Protein AF-A0A060WV00-F1 (afdb_monomer_lite)

Radius of gyration: 31.02 Å; chains: 1; bounding box: 68×41×109 Å

Structure (mmCIF, N/CA/C/O backbone):
data_AF-A0A060WV00-F1
#
_entry.id   AF-A0A060WV00-F1
#
loop_
_atom_site.group_PDB
_atom_site.id
_atom_site.type_symbol
_atom_site.label_atom_id
_atom_site.label_alt_id
_atom_site.label_comp_id
_atom_site.label_asym_id
_atom_site.label_entity_id
_atom_site.label_seq_id
_atom_site.pdbx_PDB_ins_code
_atom_site.Cartn_x
_atom_site.Cartn_y
_atom_site.Cartn_z
_atom_site.occupancy
_atom_site.B_iso_or_equiv
_atom_site.auth_seq_id
_atom_site.auth_comp_id
_atom_site.auth_asym_id
_atom_site.auth_atom_id
_atom_site.pdbx_PDB_model_num
ATOM 1 N N . MET A 1 1 ? 45.206 -2.972 59.374 1.00 36.88 1 MET A N 1
ATOM 2 C CA . MET A 1 1 ? 44.358 -2.398 60.447 1.00 36.88 1 MET A CA 1
ATOM 3 C C . MET A 1 1 ? 42.953 -2.986 60.333 1.00 36.88 1 MET A C 1
ATOM 5 O O . MET A 1 1 ? 42.634 -3.467 59.257 1.00 36.88 1 MET A O 1
ATOM 9 N N . ARG A 1 2 ? 42.211 -2.989 61.453 1.00 34.59 2 ARG A N 1
ATOM 10 C CA . ARG A 1 2 ? 40.812 -3.423 61.719 1.00 34.59 2 ARG A CA 1
ATOM 11 C C . ARG A 1 2 ? 39.911 -3.617 60.481 1.00 34.59 2 ARG A C 1
ATOM 13 O O . ARG A 1 2 ? 39.880 -2.753 59.617 1.00 34.59 2 ARG A O 1
ATOM 20 N N . GLU A 1 3 ? 39.300 -4.788 60.279 1.00 26.00 3 GLU A N 1
ATOM 21 C CA . GLU A 1 3 ? 38.124 -5.351 60.998 1.00 26.00 3 GLU A CA 1
ATOM 22 C C . GLU A 1 3 ? 36.829 -4.548 60.776 1.00 26.00 3 GLU A C 1
ATOM 24 O O . GLU A 1 3 ? 36.797 -3.367 61.090 1.00 26.00 3 GLU A O 1
ATOM 29 N N . LYS A 1 4 ? 35.838 -5.178 60.110 1.00 30.62 4 LYS A N 1
ATOM 30 C CA . LYS A 1 4 ? 34.522 -5.635 60.646 1.00 30.62 4 LYS A CA 1
ATOM 31 C C . LYS A 1 4 ? 33.534 -4.471 60.857 1.00 30.62 4 LYS A C 1
ATOM 33 O O . LYS A 1 4 ? 33.909 -3.417 61.332 1.00 30.62 4 LYS A O 1
ATOM 38 N N . GLU A 1 5 ? 32.280 -4.586 60.433 1.00 31.14 5 GLU A N 1
ATOM 39 C CA . GLU A 1 5 ? 31.253 -5.359 61.147 1.00 31.14 5 GLU A CA 1
ATOM 40 C C . GLU A 1 5 ? 30.365 -6.236 60.251 1.00 31.14 5 GLU A C 1
ATOM 42 O O . GLU A 1 5 ? 30.275 -6.063 59.038 1.00 31.14 5 GLU A O 1
ATOM 47 N N . GLY A 1 6 ? 29.689 -7.196 60.883 1.00 28.41 6 GLY A N 1
ATOM 48 C CA . GLY A 1 6 ? 28.676 -8.032 60.256 1.00 28.41 6 GLY A CA 1
ATOM 49 C C . GLY A 1 6 ? 27.557 -8.391 61.234 1.00 28.41 6 GLY A C 1
ATOM 50 O O . GLY A 1 6 ? 27.648 -8.127 62.429 1.00 28.41 6 GLY A O 1
ATOM 51 N N . PHE A 1 7 ? 26.512 -9.012 60.686 1.00 27.92 7 PHE A N 1
ATOM 52 C CA . PHE A 1 7 ? 25.420 -9.738 61.349 1.00 27.92 7 PHE A CA 1
ATOM 53 C C . PHE A 1 7 ? 25.654 -10.164 62.821 1.00 27.92 7 PHE A C 1
ATOM 55 O O . PHE A 1 7 ? 26.662 -10.804 63.116 1.00 27.92 7 PHE A O 1
ATOM 62 N N . LYS A 1 8 ? 24.608 -10.100 63.673 1.00 28.22 8 LYS A N 1
ATOM 63 C CA . LYS A 1 8 ? 23.643 -11.219 63.899 1.00 28.22 8 LYS A CA 1
ATOM 64 C C . LYS A 1 8 ? 22.935 -11.163 65.280 1.00 28.22 8 LYS A C 1
ATOM 66 O O . LYS A 1 8 ? 23.565 -11.395 66.295 1.00 28.22 8 LYS A O 1
ATOM 71 N N . CYS A 1 9 ? 21.604 -11.015 65.252 1.00 25.28 9 CYS A N 1
ATOM 72 C CA . CYS A 1 9 ? 20.559 -11.750 66.009 1.00 25.28 9 CYS A CA 1
ATOM 73 C C . CYS A 1 9 ? 20.619 -11.999 67.551 1.00 25.28 9 CYS A C 1
ATOM 75 O O . CYS A 1 9 ? 21.646 -12.315 68.133 1.00 25.28 9 CYS A O 1
ATOM 77 N N . ARG A 1 10 ? 19.400 -12.117 68.120 1.00 24.80 10 ARG A N 1
ATOM 78 C CA . ARG A 1 10 ? 18.978 -12.658 69.439 1.00 24.80 10 ARG A CA 1
ATOM 79 C C . ARG A 1 10 ? 19.104 -11.760 70.678 1.00 24.80 10 ARG A C 1
ATOM 81 O O . ARG A 1 10 ? 20.182 -11.573 71.227 1.00 24.80 10 ARG A O 1
ATOM 88 N N . SER A 1 11 ? 17.949 -11.513 71.300 1.00 26.78 11 SER A N 1
ATOM 89 C CA . SER A 1 11 ? 17.635 -12.155 72.589 1.00 26.78 11 SER A CA 1
ATOM 90 C C . SER A 1 11 ? 16.127 -12.251 72.831 1.00 26.78 11 SER A C 1
ATOM 92 O O . SER A 1 11 ? 15.341 -11.493 72.273 1.00 26.78 11 SER A O 1
ATOM 94 N N . SER A 1 12 ? 15.730 -13.220 73.652 1.00 27.58 12 SER A N 1
ATOM 95 C CA . SER A 1 12 ? 14.354 -13.457 74.101 1.00 27.58 12 SER A CA 1
ATOM 96 C C . SER A 1 12 ? 14.348 -13.528 75.624 1.00 27.58 12 SER A C 1
ATOM 98 O O . SER A 1 12 ? 15.281 -14.130 76.160 1.00 27.58 12 SER A O 1
ATOM 100 N N . LYS A 1 13 ? 13.276 -13.047 76.281 1.00 28.06 13 LYS A N 1
ATOM 101 C CA . LYS A 1 13 ? 12.534 -13.707 77.392 1.00 28.06 13 LYS A CA 1
ATOM 102 C C . LYS A 1 13 ? 11.886 -12.708 78.360 1.00 28.06 13 LYS A C 1
ATOM 104 O O . LYS A 1 13 ? 12.599 -11.858 78.874 1.00 28.06 13 LYS A O 1
ATOM 109 N N . LYS A 1 14 ? 10.645 -13.045 78.771 1.00 28.36 14 LYS A N 1
ATOM 110 C CA . LYS A 1 14 ? 9.988 -12.670 80.050 1.00 28.36 14 LYS A CA 1
ATOM 111 C C . LYS A 1 14 ? 9.693 -11.157 80.198 1.00 28.36 14 LYS A C 1
ATOM 113 O O . LYS A 1 14 ? 10.305 -10.360 79.511 1.00 28.36 14 LYS A O 1
ATOM 118 N N . LEU A 1 15 ? 8.758 -10.670 81.014 1.00 25.97 15 LEU A N 1
ATOM 119 C CA . LEU A 1 15 ? 7.803 -11.218 82.002 1.00 25.97 15 LEU A CA 1
ATOM 120 C C . LEU A 1 15 ? 6.527 -10.306 81.907 1.00 25.97 15 LEU A C 1
ATOM 122 O O . LEU A 1 15 ? 6.618 -9.260 81.270 1.00 25.97 15 LEU A O 1
ATOM 126 N N . ASP A 1 16 ? 5.330 -10.561 82.446 1.00 28.95 16 ASP A N 1
ATOM 127 C CA . ASP A 1 16 ? 4.800 -11.633 83.306 1.00 28.95 16 ASP A CA 1
ATOM 128 C C . ASP A 1 16 ? 3.298 -11.912 82.990 1.00 28.95 16 ASP A C 1
ATOM 130 O O . ASP A 1 16 ? 2.837 -11.668 81.875 1.00 28.95 16 ASP A O 1
ATOM 134 N N . LYS A 1 17 ? 2.549 -12.434 83.968 1.00 31.81 17 LYS A N 1
ATOM 135 C CA . LYS A 1 17 ? 1.115 -12.750 84.007 1.00 31.81 17 LYS A CA 1
ATOM 136 C C . LYS A 1 17 ? 0.388 -11.772 84.953 1.00 31.81 17 LYS A C 1
ATOM 138 O O . LYS A 1 17 ? 0.956 -11.441 85.985 1.00 31.81 17 LYS A O 1
ATOM 143 N N . ASP A 1 18 ? -0.834 -11.332 84.627 1.00 30.19 18 ASP A N 1
ATOM 144 C CA . ASP A 1 18 ? -2.024 -11.482 85.498 1.00 30.19 18 ASP A CA 1
ATOM 145 C C . ASP A 1 18 ? -3.260 -10.672 85.052 1.00 30.19 18 ASP A C 1
ATOM 147 O O . ASP A 1 18 ? -3.194 -9.627 84.408 1.00 30.19 18 ASP A O 1
ATOM 151 N N . THR A 1 19 ? -4.416 -11.241 85.393 1.00 30.05 19 THR A N 1
ATOM 152 C CA . THR A 1 19 ? -5.793 -10.788 85.152 1.00 30.05 19 THR A CA 1
ATOM 153 C C . THR A 1 19 ? -6.233 -9.618 86.031 1.00 30.05 19 THR A C 1
ATOM 155 O O . THR A 1 19 ? -6.043 -9.674 87.243 1.00 30.05 19 THR A O 1
ATOM 158 N N . VAL A 1 20 ? -7.005 -8.681 85.463 1.00 34.62 20 VAL A N 1
ATOM 159 C CA . VAL A 1 20 ? -8.060 -7.938 86.184 1.00 34.62 20 VAL A CA 1
ATOM 160 C C . VAL A 1 20 ? -9.306 -7.840 85.293 1.00 34.62 20 VAL A C 1
ATOM 162 O O . VAL A 1 20 ? -9.203 -7.736 84.072 1.00 34.62 20 VAL A O 1
ATOM 165 N N . GLU A 1 21 ? -10.480 -7.936 85.909 1.00 28.77 21 GLU A N 1
ATOM 166 C CA . GLU A 1 21 ? -11.782 -8.080 85.256 1.00 28.77 21 GLU A CA 1
ATOM 167 C C . GLU A 1 21 ? -12.435 -6.748 84.824 1.00 28.77 21 GLU A C 1
ATOM 169 O O . GLU A 1 21 ? -12.249 -5.705 85.444 1.00 28.77 21 GLU A O 1
ATOM 174 N N . ASN A 1 22 ? -13.295 -6.847 83.804 1.00 32.06 22 ASN A N 1
ATOM 175 C CA . ASN A 1 22 ? -14.557 -6.113 83.622 1.00 32.06 22 ASN A CA 1
ATOM 176 C C . ASN A 1 22 ? -14.629 -4.596 83.915 1.00 32.06 22 ASN A C 1
ATOM 178 O O . ASN A 1 22 ? -14.964 -4.176 85.020 1.00 32.06 22 ASN A O 1
ATOM 182 N N . VAL A 1 23 ? -14.638 -3.792 82.842 1.00 32.91 23 VAL A N 1
ATOM 183 C CA . VAL A 1 23 ? -15.551 -2.635 82.743 1.00 32.91 23 VAL A CA 1
ATOM 184 C C . VAL A 1 23 ? -16.234 -2.640 81.375 1.00 32.91 23 VAL A C 1
ATOM 186 O O . VAL A 1 23 ? -15.599 -2.413 80.348 1.00 32.91 23 VAL A O 1
ATOM 189 N N . VAL A 1 24 ? -17.551 -2.853 81.361 1.00 33.72 24 VAL A N 1
ATOM 190 C CA . VAL A 1 24 ? -18.381 -2.622 80.171 1.00 33.72 24 VAL A CA 1
ATOM 191 C C . VAL A 1 24 ? -18.501 -1.117 79.945 1.00 33.72 24 VAL A C 1
ATOM 193 O O . VAL A 1 24 ? -19.002 -0.397 80.810 1.00 33.72 24 VAL A O 1
ATOM 196 N N . ARG A 1 25 ? -18.109 -0.632 78.763 1.00 30.42 25 ARG A N 1
ATOM 197 C CA . ARG A 1 25 ? -18.518 0.698 78.300 1.00 30.42 25 ARG A CA 1
ATOM 198 C C . ARG A 1 25 ? -18.776 0.697 76.800 1.00 30.42 25 ARG A C 1
ATOM 200 O O . ARG A 1 25 ? -17.855 0.651 75.994 1.00 30.42 25 ARG A O 1
ATOM 207 N N . SER A 1 26 ? -20.056 0.739 76.453 1.00 36.78 26 SER A N 1
ATOM 208 C CA . SER A 1 26 ? -20.542 0.741 75.080 1.00 36.78 26 SER A CA 1
ATOM 209 C C . SER A 1 26 ? -20.045 1.964 74.311 1.00 36.78 26 SER A C 1
ATOM 211 O O . SER A 1 26 ? -20.334 3.096 74.701 1.00 36.78 26 SER A O 1
ATOM 213 N N . LYS A 1 27 ? -19.391 1.729 73.173 1.00 34.59 27 LYS A N 1
ATOM 214 C CA . LYS A 1 27 ? -19.384 2.647 72.034 1.00 34.59 27 LYS A CA 1
ATOM 215 C C . LYS A 1 27 ? -19.537 1.840 70.754 1.00 34.59 27 LYS A C 1
ATOM 217 O O . LYS A 1 27 ? -18.717 0.979 70.457 1.00 34.59 27 LYS A O 1
ATOM 222 N N . GLN A 1 28 ? -20.622 2.110 70.039 1.00 35.19 28 GLN A N 1
ATOM 223 C CA . GLN A 1 28 ? -20.756 1.742 68.639 1.00 35.19 28 GLN A CA 1
ATOM 224 C C . GLN A 1 28 ? -20.005 2.802 67.837 1.00 35.19 28 GLN A C 1
ATOM 226 O O . GLN A 1 28 ? -20.584 3.832 67.508 1.00 35.19 28 GLN A O 1
ATOM 231 N N . ASP A 1 29 ? -18.738 2.553 67.538 1.00 31.92 29 ASP A N 1
ATOM 232 C CA . ASP A 1 29 ? -18.093 3.203 66.404 1.00 31.92 29 ASP A CA 1
ATOM 233 C C . ASP A 1 29 ? -18.180 2.202 65.249 1.00 31.92 29 ASP A C 1
ATOM 235 O O . ASP A 1 29 ? -17.436 1.224 65.191 1.00 31.92 29 ASP A O 1
ATOM 239 N N . MET A 1 30 ? -19.172 2.390 64.370 1.00 37.78 30 MET A N 1
ATOM 240 C CA . MET A 1 30 ? -19.162 1.707 63.078 1.00 37.78 30 MET A CA 1
ATOM 241 C C . MET A 1 30 ? -18.103 2.385 62.218 1.00 37.78 30 MET A C 1
ATOM 243 O O . MET A 1 30 ? -18.398 3.335 61.494 1.00 37.78 30 MET A O 1
ATOM 247 N N . GLU A 1 31 ? -16.873 1.885 62.297 1.00 38.78 31 GLU A N 1
ATOM 248 C CA . GLU A 1 31 ? -15.903 2.079 61.228 1.00 38.78 31 GLU A CA 1
ATOM 249 C C . GLU A 1 31 ? -16.472 1.414 59.971 1.00 38.78 31 GLU A C 1
ATOM 251 O O . GLU A 1 31 ? -16.338 0.212 59.745 1.00 38.78 31 GLU A O 1
ATOM 256 N N . THR A 1 32 ? -17.157 2.207 59.147 1.00 40.84 32 THR A N 1
ATOM 257 C CA . THR A 1 32 ? -17.341 1.868 57.742 1.00 40.84 32 THR A CA 1
ATOM 258 C C . THR A 1 32 ? -15.961 1.906 57.106 1.00 40.84 32 THR A C 1
ATOM 260 O O . THR A 1 32 ? -15.519 2.963 56.644 1.00 40.84 32 THR A O 1
ATOM 263 N N . GLU A 1 33 ? -15.270 0.763 57.098 1.00 37.47 33 GLU A N 1
ATOM 264 C CA . GLU A 1 33 ? -14.170 0.568 56.162 1.00 37.47 33 GLU A CA 1
ATOM 265 C C . GLU A 1 33 ? -14.682 0.967 54.770 1.00 37.47 33 GLU A C 1
ATOM 267 O O . GLU A 1 33 ? -15.794 0.570 54.394 1.00 37.47 33 GLU A O 1
ATOM 272 N N . PRO A 1 34 ? -13.928 1.770 53.999 1.00 44.12 34 PRO A N 1
ATOM 273 C CA . PRO A 1 34 ? -14.284 1.985 52.613 1.00 44.12 34 PRO A CA 1
ATOM 274 C C . PRO A 1 34 ? -14.244 0.614 51.947 1.00 44.12 34 PRO A C 1
ATOM 276 O O . PRO A 1 34 ? -13.178 0.002 51.859 1.00 44.12 34 PRO A O 1
ATOM 279 N N . VAL A 1 35 ? -15.408 0.129 51.506 1.00 40.16 35 VAL A N 1
ATOM 280 C CA . VAL A 1 35 ? -15.498 -1.080 50.691 1.00 40.16 35 VAL A CA 1
ATOM 281 C C . VAL A 1 35 ? -14.656 -0.809 49.457 1.00 40.16 35 VAL A C 1
ATOM 283 O O . VAL A 1 35 ? -15.066 -0.094 48.546 1.00 40.16 35 VAL A O 1
ATOM 286 N N . SER A 1 36 ? -13.434 -1.337 49.474 1.00 49.06 36 SER A N 1
ATOM 287 C CA . SER A 1 36 ? -12.548 -1.331 48.327 1.00 49.06 36 SER A CA 1
ATOM 288 C C . SER A 1 36 ? -13.157 -2.315 47.347 1.00 49.06 36 SER A C 1
ATOM 290 O O . SER A 1 36 ? -12.865 -3.512 47.385 1.00 49.06 36 SER A O 1
ATOM 292 N N . GLU A 1 37 ? -14.097 -1.821 46.539 1.00 50.25 37 GLU A N 1
ATOM 293 C CA . GLU A 1 37 ? -14.643 -2.569 45.423 1.00 50.25 37 GLU A CA 1
ATOM 294 C C . GLU A 1 37 ? -13.457 -3.017 44.579 1.00 50.25 37 GLU A C 1
ATOM 296 O O . GLU A 1 37 ? -12.764 -2.215 43.948 1.00 50.25 37 GLU A O 1
ATOM 301 N N . VAL A 1 38 ? -13.186 -4.321 44.610 1.00 51.78 38 VAL A N 1
ATOM 302 C CA . VAL A 1 38 ? -12.189 -4.941 43.747 1.00 51.78 38 VAL A CA 1
ATOM 303 C C . VAL A 1 38 ? -12.799 -4.951 42.352 1.00 51.78 38 VAL A C 1
ATOM 305 O O . VAL A 1 38 ? -13.379 -5.949 41.925 1.00 51.78 38 VAL A O 1
ATOM 308 N N . VAL A 1 39 ? -12.714 -3.800 41.678 1.00 54.81 39 VAL A N 1
ATOM 309 C CA . VAL A 1 39 ? -13.186 -3.585 40.310 1.00 54.81 39 VAL A CA 1
ATOM 310 C C . VAL A 1 39 ? -12.460 -4.585 39.422 1.00 54.81 39 VAL A C 1
ATOM 312 O O . VAL A 1 39 ? -11.303 -4.385 39.045 1.00 54.81 39 VAL A O 1
ATOM 315 N N . GLN A 1 40 ? -13.126 -5.697 39.115 1.00 56.56 40 GLN A N 1
ATOM 316 C CA . GLN A 1 40 ? -12.591 -6.671 38.179 1.00 56.56 40 GLN A CA 1
ATOM 317 C C . GLN A 1 40 ? -12.604 -6.029 36.787 1.00 56.56 40 GLN A C 1
ATOM 319 O O . GLN A 1 40 ? -13.668 -5.598 36.337 1.00 56.56 40 GLN A O 1
ATOM 324 N N . PRO A 1 41 ? -11.453 -5.922 36.097 1.00 61.44 41 PRO A N 1
ATOM 325 C CA . PRO A 1 41 ? -11.411 -5.297 34.783 1.00 61.44 41 PRO A CA 1
ATOM 326 C C . PRO A 1 41 ? -12.332 -6.035 33.811 1.00 61.44 41 PRO A C 1
ATOM 328 O O . PRO A 1 41 ? -12.207 -7.252 33.653 1.00 61.44 41 PRO A O 1
ATOM 331 N N . ARG A 1 42 ? -13.221 -5.310 33.119 1.00 72.94 42 ARG A N 1
ATOM 332 C CA . ARG A 1 42 ? -14.065 -5.912 32.077 1.00 72.94 42 ARG A CA 1
ATOM 333 C C . ARG A 1 42 ? -13.178 -6.570 31.020 1.00 72.94 42 ARG A C 1
ATOM 335 O O . ARG A 1 42 ? -12.330 -5.917 30.410 1.00 72.94 42 ARG A O 1
ATOM 342 N N . VAL A 1 43 ? -13.402 -7.854 30.765 1.00 81.31 43 VAL A N 1
ATOM 343 C CA . VAL A 1 43 ? -12.815 -8.534 29.609 1.00 81.31 43 VAL A CA 1
ATOM 344 C C . VAL A 1 43 ? -13.625 -8.114 28.385 1.00 81.31 43 VAL A C 1
ATOM 346 O O . VAL A 1 43 ? -14.806 -8.435 28.288 1.00 81.31 43 VAL A O 1
ATOM 349 N N . LEU A 1 44 ? -13.004 -7.343 27.492 1.00 86.56 44 LEU A N 1
ATOM 350 C CA . LEU A 1 44 ? -13.584 -7.013 26.188 1.00 86.56 44 LEU A CA 1
ATOM 351 C C . LEU A 1 44 ? -13.448 -8.215 25.254 1.00 86.56 44 LEU A C 1
ATOM 353 O O . LEU A 1 44 ? -12.435 -8.919 25.304 1.00 86.56 44 LEU A O 1
ATOM 357 N N . THR A 1 45 ? -14.445 -8.425 24.401 1.00 91.38 45 THR A N 1
ATOM 358 C CA . THR A 1 45 ? -14.383 -9.436 23.344 1.00 91.38 45 THR A CA 1
ATOM 359 C C . THR A 1 45 ? -13.476 -8.977 22.201 1.00 91.38 45 THR A C 1
ATOM 361 O O . THR A 1 45 ? -13.166 -7.795 22.043 1.00 91.38 45 THR A O 1
ATOM 364 N N . GLU A 1 46 ? -13.047 -9.929 21.375 1.00 92.25 46 GLU A N 1
ATOM 365 C CA . GLU A 1 46 ? -12.235 -9.645 20.190 1.00 92.25 46 GLU A CA 1
ATOM 366 C C . GLU A 1 46 ? -13.008 -8.799 19.155 1.00 92.25 46 GLU A C 1
ATOM 368 O O . GLU A 1 46 ? -12.440 -7.896 18.544 1.00 92.25 46 GLU A O 1
ATOM 373 N N . GLU A 1 47 ? -14.323 -9.010 19.027 1.00 93.06 47 GLU A N 1
ATOM 374 C CA . GLU A 1 47 ? -15.206 -8.202 18.171 1.00 93.06 47 GLU A CA 1
ATOM 375 C C . GLU A 1 47 ? -15.303 -6.745 18.657 1.00 93.06 47 GLU A C 1
ATOM 377 O O . GLU A 1 47 ? -15.181 -5.820 17.857 1.00 93.06 47 GLU A O 1
ATOM 382 N N . GLU A 1 48 ? -15.425 -6.516 19.970 1.00 93.06 48 GLU A N 1
ATOM 383 C CA . GLU A 1 48 ? -15.429 -5.165 20.552 1.00 93.06 48 GLU A CA 1
ATOM 384 C C . GLU A 1 48 ? -14.099 -4.434 20.309 1.00 93.06 48 GLU A C 1
ATOM 386 O O . GLU A 1 48 ? -14.084 -3.244 19.997 1.00 93.06 48 GLU A O 1
ATOM 391 N N . ILE A 1 49 ? -12.970 -5.141 20.415 1.00 94.44 49 ILE A N 1
ATOM 392 C CA . ILE A 1 49 ? -11.639 -4.588 20.122 1.00 94.44 49 ILE A CA 1
ATOM 393 C C . ILE A 1 49 ? -11.526 -4.218 18.635 1.00 94.44 49 ILE A C 1
ATOM 395 O O . ILE A 1 49 ? -11.052 -3.128 18.303 1.00 94.44 49 ILE A O 1
ATOM 399 N N . GLN A 1 50 ? -11.997 -5.088 17.742 1.00 95.62 50 GLN A N 1
ATOM 400 C CA . GLN A 1 50 ? -12.046 -4.858 16.296 1.00 95.62 50 GLN A CA 1
ATOM 401 C C . GLN A 1 50 ? -12.931 -3.655 15.924 1.00 95.62 50 GLN A C 1
ATOM 403 O O . GLN A 1 50 ? -12.539 -2.828 15.092 1.00 95.62 50 GLN A O 1
ATOM 408 N N . ASP A 1 51 ? -14.072 -3.488 16.592 1.00 94.75 51 ASP A N 1
ATOM 409 C CA . ASP A 1 51 ? -14.951 -2.332 16.419 1.00 94.75 51 ASP A CA 1
ATOM 410 C C . ASP A 1 51 ? -14.322 -1.022 16.899 1.00 94.75 51 ASP A C 1
ATOM 412 O O . ASP A 1 51 ? -14.437 -0.006 16.208 1.00 94.75 51 ASP A O 1
ATOM 416 N N . VAL A 1 52 ? -13.585 -1.038 18.016 1.00 96.50 52 VAL A N 1
ATOM 417 C CA . VAL A 1 52 ? -12.808 0.126 18.475 1.00 96.50 52 VAL A CA 1
ATOM 418 C C . VAL A 1 52 ? -11.740 0.511 17.447 1.00 96.50 52 VAL A C 1
ATOM 420 O O . VAL A 1 52 ? -11.632 1.689 17.096 1.00 96.50 52 VAL A O 1
ATOM 423 N N . TRP A 1 53 ? -10.991 -0.459 16.908 1.00 97.50 53 TRP A N 1
ATOM 424 C CA . TRP A 1 53 ? -10.013 -0.214 15.840 1.00 97.50 53 TRP A CA 1
ATOM 425 C C . TRP A 1 53 ? -10.656 0.452 14.620 1.00 97.50 53 TRP A C 1
ATOM 427 O O . TRP A 1 53 ? -10.171 1.489 14.157 1.00 97.50 53 TRP A O 1
ATOM 437 N N . ARG A 1 54 ? -11.772 -0.090 14.119 1.00 96.75 54 ARG A N 1
ATOM 438 C CA . ARG A 1 54 ? -12.504 0.475 12.974 1.00 96.75 54 ARG A CA 1
ATOM 439 C C . ARG A 1 54 ? -13.041 1.873 13.268 1.00 96.75 54 ARG A C 1
ATOM 441 O O . ARG A 1 54 ? -12.798 2.789 12.484 1.00 96.75 54 ARG A O 1
ATOM 448 N N . GLY A 1 55 ? -13.728 2.054 14.395 1.00 96.38 55 GLY A N 1
ATOM 449 C CA . GLY A 1 55 ? -14.343 3.325 14.779 1.00 96.38 55 GLY A CA 1
ATOM 450 C C . GLY A 1 55 ? -13.322 4.451 14.940 1.00 96.38 55 GLY A C 1
ATOM 451 O O . GLY A 1 55 ? -13.517 5.546 14.409 1.00 96.38 55 GLY A O 1
ATOM 452 N N . ILE A 1 56 ? -12.192 4.179 15.600 1.00 97.44 56 ILE A N 1
ATOM 453 C CA . ILE A 1 56 ? -11.125 5.170 15.787 1.00 97.44 56 ILE A CA 1
ATOM 454 C C . ILE A 1 56 ? -10.418 5.473 14.462 1.00 97.44 56 ILE A C 1
ATOM 456 O O . ILE A 1 56 ? -10.201 6.649 14.165 1.00 97.44 56 ILE A O 1
ATOM 460 N N . THR A 1 57 ? -10.119 4.466 13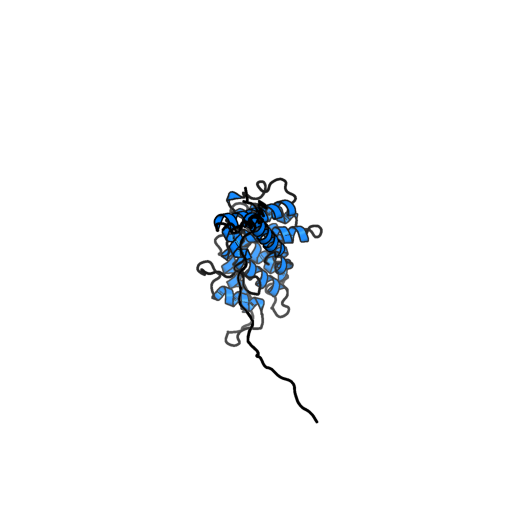.633 1.00 97.62 57 THR A N 1
ATOM 461 C CA . THR A 1 57 ? -9.476 4.672 12.318 1.00 97.62 57 THR A CA 1
ATOM 462 C C . THR A 1 57 ? -10.354 5.516 11.391 1.00 97.62 57 THR A C 1
ATOM 464 O O . THR A 1 57 ? -9.867 6.470 10.786 1.00 97.62 57 THR A O 1
ATOM 467 N N . LEU A 1 58 ? -11.662 5.238 11.335 1.00 96.50 58 LEU A N 1
ATOM 468 C CA . LEU A 1 58 ? -12.613 6.027 10.545 1.00 96.50 58 LEU A CA 1
ATOM 469 C C . LEU A 1 58 ? -12.796 7.444 11.085 1.00 96.50 58 LEU A C 1
ATOM 471 O O . LEU A 1 58 ? -12.815 8.392 10.306 1.00 96.50 58 LEU A O 1
ATOM 475 N N . THR A 1 59 ? -12.859 7.612 12.408 1.00 96.25 59 THR A N 1
ATOM 476 C CA . THR A 1 59 ? -12.952 8.942 13.030 1.00 96.25 59 THR A CA 1
ATOM 477 C C . THR A 1 59 ? -11.735 9.808 12.699 1.00 96.25 59 THR A C 1
ATOM 479 O O . THR A 1 59 ? -11.883 11.011 12.488 1.00 96.25 59 THR A O 1
ATOM 482 N N . HIS A 1 60 ? -10.535 9.220 12.638 1.00 97.00 60 HIS A N 1
ATOM 483 C CA . HIS A 1 60 ? -9.335 9.934 12.198 1.00 97.00 60 HIS A CA 1
ATOM 484 C C . HIS A 1 60 ? -9.399 10.249 10.703 1.00 97.00 60 HIS A C 1
ATOM 486 O O . HIS A 1 60 ? -9.278 11.414 10.342 1.00 97.00 60 HIS A O 1
ATOM 492 N N . LEU A 1 61 ? -9.700 9.264 9.849 1.00 96.81 61 LEU A N 1
ATOM 493 C CA . LEU A 1 61 ? -9.768 9.472 8.400 1.00 96.81 61 LEU A CA 1
ATOM 494 C C . LEU A 1 61 ? -10.785 10.555 8.015 1.00 96.81 61 LEU A C 1
ATOM 496 O O . LEU A 1 61 ? -10.486 11.413 7.191 1.00 96.81 61 LEU A O 1
ATOM 500 N N . GLN A 1 62 ? -11.962 10.562 8.645 1.00 95.88 62 GLN A N 1
ATOM 501 C CA . GLN A 1 62 ? -12.977 11.586 8.415 1.00 95.88 62 GLN A CA 1
ATOM 502 C C . GLN A 1 62 ? -12.459 12.995 8.742 1.00 95.88 62 GLN A C 1
ATOM 504 O O . GLN A 1 62 ? -12.700 13.928 7.975 1.00 95.88 62 GLN A O 1
ATOM 509 N N . LYS A 1 63 ? -11.729 13.147 9.856 1.00 95.75 63 LYS A N 1
ATOM 510 C CA . LYS A 1 63 ? -11.119 14.421 10.264 1.00 95.75 63 LYS A CA 1
ATOM 511 C C . LYS A 1 63 ? -9.997 14.840 9.317 1.00 95.75 63 LYS A C 1
ATOM 513 O O . LYS A 1 63 ? -9.992 15.989 8.893 1.00 95.75 63 LYS A O 1
ATOM 518 N N . THR A 1 64 ? -9.100 13.922 8.951 1.00 95.88 64 THR A N 1
ATOM 519 C CA . THR A 1 64 ? -7.995 14.173 8.010 1.00 95.88 64 THR A CA 1
ATOM 520 C C . THR A 1 64 ? -8.517 14.608 6.638 1.00 95.88 64 THR A C 1
ATOM 522 O O . THR A 1 64 ? -8.000 15.557 6.063 1.00 95.88 64 THR A O 1
ATOM 525 N N . LEU A 1 65 ? -9.589 13.987 6.134 1.00 94.12 65 LEU A N 1
ATOM 526 C CA . LEU A 1 65 ? -10.224 14.378 4.867 1.00 94.12 65 LEU A CA 1
ATOM 527 C C . LEU A 1 65 ? -11.135 15.620 4.978 1.00 94.12 65 LEU A C 1
ATOM 529 O O . LEU A 1 65 ? -11.650 16.082 3.962 1.00 94.12 65 LEU A O 1
ATOM 533 N N . GLY A 1 66 ? -11.379 16.150 6.183 1.00 92.62 66 GLY A N 1
ATOM 534 C CA . GLY A 1 66 ? -12.276 17.291 6.406 1.00 92.62 66 GLY A CA 1
ATOM 535 C C . GLY A 1 66 ? -13.752 17.022 6.070 1.00 92.62 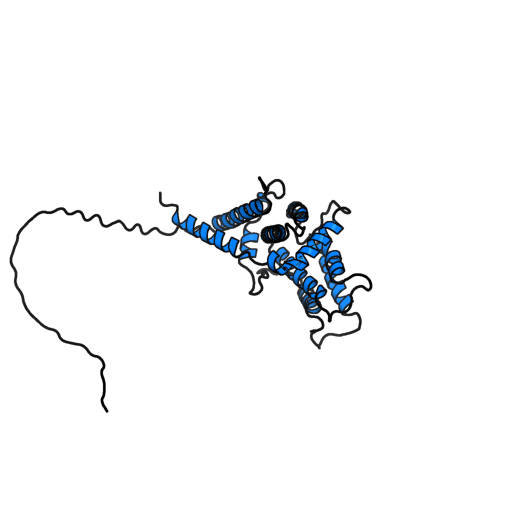66 GLY A C 1
ATOM 536 O O . GLY A 1 66 ? -14.495 17.959 5.780 1.00 92.62 66 GLY A O 1
ATOM 537 N N . LEU A 1 67 ? -14.187 15.757 6.076 1.00 91.69 67 LEU A N 1
ATOM 538 C CA . LEU A 1 67 ? -15.517 15.351 5.611 1.00 91.69 67 LEU A CA 1
ATOM 539 C C . LEU A 1 67 ? -16.569 15.357 6.732 1.00 91.69 67 LEU A C 1
ATOM 541 O O . LEU A 1 67 ? -16.310 14.988 7.878 1.00 91.69 67 LEU A O 1
ATOM 545 N N . THR A 1 68 ? -17.809 15.705 6.385 1.00 90.31 68 THR A N 1
ATOM 546 C CA . THR A 1 68 ? -18.969 15.595 7.290 1.00 90.31 68 THR A CA 1
ATOM 547 C C . THR A 1 68 ? -19.483 14.158 7.421 1.00 90.31 68 THR A C 1
ATOM 549 O O . THR A 1 68 ? -20.000 13.795 8.474 1.00 90.31 68 THR A O 1
ATOM 552 N N . SER A 1 69 ? -19.304 13.332 6.385 1.00 90.44 69 SER A N 1
ATOM 553 C CA . SER A 1 69 ? -19.551 11.884 6.383 1.00 90.44 69 SER A CA 1
ATOM 554 C C . SER A 1 69 ? -18.588 11.192 5.415 1.00 90.44 69 SER A C 1
ATOM 556 O O . SER A 1 69 ? -18.306 11.718 4.336 1.00 90.44 69 SER A O 1
ATOM 558 N N . LEU A 1 70 ? -18.105 10.000 5.780 1.00 90.00 70 LEU A N 1
ATOM 559 C CA . LEU A 1 70 ? -17.274 9.167 4.902 1.00 90.00 70 LEU A CA 1
ATOM 560 C C . LEU A 1 70 ? -18.070 8.454 3.801 1.00 90.00 70 LEU A C 1
ATOM 562 O O . LEU A 1 70 ? -17.474 8.107 2.786 1.00 90.00 70 LEU A O 1
ATOM 566 N N . GLU A 1 71 ? -19.393 8.303 3.939 1.00 88.38 71 GLU A N 1
ATOM 567 C CA . GLU A 1 71 ? -20.253 7.577 2.980 1.00 88.38 71 GLU A CA 1
ATOM 568 C C . GLU A 1 71 ? -20.172 8.134 1.545 1.00 88.38 71 GLU A C 1
ATOM 570 O O . GLU A 1 71 ? -20.419 7.425 0.570 1.00 88.38 71 GLU A O 1
ATOM 575 N N . VAL A 1 72 ? -19.768 9.400 1.398 1.00 85.25 72 VAL A N 1
ATOM 576 C CA . VAL A 1 72 ? -19.527 10.044 0.099 1.00 85.25 72 VAL A CA 1
ATOM 577 C C . VAL A 1 72 ? -18.378 9.374 -0.668 1.00 85.25 72 VAL A C 1
ATOM 579 O O . VAL A 1 72 ? -18.427 9.316 -1.897 1.00 85.25 72 VAL A O 1
ATOM 582 N N . VAL A 1 73 ? -17.364 8.845 0.024 1.00 87.88 73 VAL A N 1
ATOM 583 C CA . VAL A 1 73 ? -16.119 8.311 -0.567 1.00 87.88 73 VAL A CA 1
ATOM 584 C C . VAL A 1 73 ? -15.870 6.828 -0.268 1.00 87.88 73 VAL A C 1
ATOM 586 O O . VAL A 1 73 ? -15.140 6.182 -1.017 1.00 87.88 73 VAL A O 1
ATOM 589 N N . LEU A 1 74 ? -16.470 6.292 0.798 1.00 89.88 74 LEU A N 1
ATOM 590 C CA . LEU A 1 74 ? -16.223 4.959 1.344 1.00 89.88 74 LEU A CA 1
ATOM 591 C C . LEU A 1 74 ? -17.461 4.468 2.107 1.00 89.88 74 LEU A C 1
ATOM 593 O O . LEU A 1 74 ? -17.901 5.134 3.039 1.00 89.88 74 LEU A O 1
ATOM 597 N N . ASP A 1 75 ? -17.990 3.288 1.775 1.00 87.69 75 ASP A N 1
ATOM 598 C CA . ASP A 1 75 ? -19.018 2.635 2.598 1.00 87.69 75 ASP A CA 1
ATOM 599 C C . ASP A 1 75 ? -18.350 1.923 3.795 1.00 87.69 75 ASP A C 1
ATOM 601 O O . ASP A 1 75 ? -17.616 0.948 3.585 1.00 87.69 75 ASP A O 1
ATOM 605 N N . PRO A 1 76 ? -18.609 2.343 5.053 1.00 84.81 76 PRO A N 1
ATOM 606 C CA . PRO A 1 76 ? -18.000 1.739 6.239 1.00 84.81 76 PRO A CA 1
ATOM 607 C C . PRO A 1 76 ? -18.295 0.242 6.417 1.00 84.81 76 PRO A C 1
ATOM 609 O O . PRO A 1 76 ? -17.561 -0.438 7.134 1.00 84.81 76 PRO A O 1
ATOM 612 N N . ARG A 1 77 ? -19.350 -0.288 5.780 1.00 84.56 77 ARG A N 1
ATOM 613 C CA . ARG A 1 77 ? -19.749 -1.704 5.869 1.00 84.56 77 ARG A CA 1
ATOM 614 C C . ARG A 1 77 ? -18.793 -2.648 5.144 1.00 84.56 77 ARG A C 1
ATOM 616 O O . ARG A 1 77 ? -18.695 -3.808 5.531 1.00 84.56 77 ARG A O 1
ATOM 623 N N . HIS A 1 78 ? -18.078 -2.160 4.131 1.00 85.19 78 HIS A N 1
ATOM 624 C CA . HIS A 1 78 ? -17.115 -2.957 3.364 1.00 85.19 78 HIS A CA 1
ATOM 625 C C . HIS A 1 78 ? -15.753 -3.097 4.068 1.00 85.19 78 HIS A C 1
ATOM 627 O O . HIS A 1 78 ? -14.895 -3.858 3.623 1.00 85.19 78 HIS A O 1
ATOM 633 N N . ILE A 1 79 ? -15.545 -2.389 5.181 1.00 92.50 79 ILE A N 1
ATOM 634 C CA . ILE A 1 79 ? -14.275 -2.369 5.905 1.00 92.50 79 ILE A CA 1
ATOM 635 C C . ILE A 1 79 ? -14.233 -3.527 6.897 1.00 92.50 79 ILE A C 1
ATOM 637 O O . ILE A 1 79 ? -14.864 -3.481 7.956 1.00 92.50 79 ILE A O 1
ATOM 641 N N . ASN A 1 80 ? -13.432 -4.545 6.580 1.00 95.50 80 ASN A N 1
ATOM 642 C CA . ASN A 1 80 ? -13.124 -5.609 7.529 1.00 95.50 80 ASN A CA 1
ATOM 643 C C . ASN A 1 80 ? -12.192 -5.064 8.637 1.00 95.50 80 ASN A C 1
ATOM 645 O O . ASN A 1 80 ? -11.041 -4.727 8.337 1.00 95.50 80 ASN A O 1
ATOM 649 N N . PRO A 1 81 ? -12.628 -4.993 9.912 1.00 96.19 81 PRO A N 1
ATOM 650 C CA . PRO A 1 81 ? -11.786 -4.499 10.998 1.00 96.19 81 PRO A CA 1
ATOM 651 C C . PRO A 1 81 ? -10.555 -5.383 11.244 1.00 96.19 81 PRO A C 1
ATOM 653 O O . PRO A 1 81 ? -9.515 -4.870 11.651 1.00 96.19 81 PRO A O 1
ATOM 656 N N . GLN A 1 82 ? -10.623 -6.683 10.935 1.00 96.69 82 GLN A N 1
ATOM 657 C CA . GLN A 1 82 ? -9.503 -7.618 11.094 1.00 96.69 82 GLN A CA 1
ATOM 658 C C . GLN A 1 82 ? -8.299 -7.215 10.239 1.00 96.69 82 GLN A C 1
ATOM 660 O O . GLN A 1 82 ? -7.165 -7.347 10.692 1.00 96.69 82 GLN A O 1
ATOM 665 N N . ASN A 1 83 ? -8.531 -6.647 9.047 1.00 97.31 83 ASN A N 1
ATOM 666 C CA . ASN A 1 83 ? -7.459 -6.100 8.213 1.00 97.31 83 ASN A CA 1
ATOM 667 C C . ASN A 1 83 ? -6.708 -4.988 8.957 1.00 97.31 83 ASN A C 1
ATOM 669 O O . ASN A 1 83 ? -5.481 -4.985 8.959 1.00 97.31 83 ASN A O 1
ATOM 673 N N . ILE A 1 84 ? -7.431 -4.084 9.631 1.00 98.06 84 ILE A N 1
ATOM 674 C CA . ILE A 1 84 ? -6.839 -2.981 10.400 1.00 98.06 84 ILE A CA 1
ATOM 675 C C . ILE A 1 84 ? -5.992 -3.547 11.541 1.00 98.06 84 ILE A C 1
ATOM 677 O O . ILE A 1 84 ? -4.818 -3.201 11.644 1.00 98.06 84 ILE A O 1
ATOM 681 N N . VAL A 1 85 ? -6.554 -4.453 12.352 1.00 97.94 85 VAL A N 1
ATOM 682 C CA . VAL A 1 85 ? -5.831 -5.072 13.477 1.00 97.94 85 VAL A CA 1
ATOM 683 C C . VAL A 1 85 ? -4.559 -5.762 12.984 1.00 97.94 85 VAL A C 1
ATOM 685 O O . VAL A 1 85 ? -3.473 -5.447 13.462 1.00 97.94 85 VAL A O 1
ATOM 688 N N . TYR A 1 86 ? -4.671 -6.627 11.973 1.00 97.88 86 TYR A N 1
ATOM 689 C CA . TYR A 1 86 ? -3.549 -7.386 11.419 1.00 97.88 86 TYR A CA 1
ATOM 690 C C . TYR A 1 86 ? -2.465 -6.472 10.827 1.00 97.88 86 TYR A C 1
ATOM 692 O O . TYR A 1 86 ? -1.275 -6.661 11.074 1.00 97.88 86 TYR A O 1
ATOM 700 N N . ASN A 1 87 ? -2.858 -5.441 10.073 1.00 97.88 87 ASN A N 1
ATOM 701 C CA . ASN A 1 87 ? -1.928 -4.483 9.473 1.00 97.88 87 ASN A CA 1
ATOM 702 C C . ASN A 1 87 ? -1.234 -3.582 10.515 1.00 97.88 87 ASN A C 1
ATOM 704 O O . ASN A 1 87 ? -0.152 -3.062 10.233 1.00 97.88 87 ASN A O 1
ATOM 708 N N . MET A 1 88 ? -1.833 -3.406 11.699 1.00 97.31 88 MET A N 1
ATOM 709 C CA . MET A 1 88 ? -1.268 -2.656 12.826 1.00 97.31 88 MET A CA 1
ATOM 710 C C . MET A 1 88 ? -0.356 -3.498 13.729 1.00 97.31 88 MET A C 1
ATOM 712 O O . MET A 1 88 ? 0.591 -2.954 14.297 1.00 97.31 88 MET A O 1
ATOM 716 N N . THR A 1 89 ? -0.630 -4.796 13.900 1.00 96.06 89 THR A N 1
ATOM 717 C CA . THR A 1 89 ? 0.048 -5.643 14.903 1.00 96.06 89 THR A CA 1
ATOM 718 C C . THR A 1 89 ? 0.979 -6.698 14.303 1.00 96.06 89 THR A C 1
ATOM 720 O O . THR A 1 89 ? 2.033 -6.973 14.878 1.00 96.06 89 THR A O 1
ATOM 723 N N . THR A 1 90 ? 0.661 -7.247 13.130 1.00 97.25 90 THR A N 1
ATOM 724 C CA . THR A 1 90 ? 1.368 -8.392 12.532 1.00 97.25 90 THR A CA 1
ATOM 725 C C . THR A 1 90 ? 2.423 -7.932 11.518 1.00 97.25 90 THR A C 1
ATOM 727 O O . THR A 1 90 ? 2.383 -8.252 10.325 1.00 97.25 90 THR A O 1
ATOM 730 N N . VAL A 1 91 ? 3.389 -7.141 11.998 1.00 96.81 91 VAL A N 1
ATOM 731 C CA . VAL A 1 91 ? 4.491 -6.574 11.199 1.00 96.81 91 VAL A CA 1
ATOM 732 C C . VAL A 1 91 ? 5.869 -6.997 11.713 1.00 96.81 91 VAL A C 1
ATOM 734 O O . VAL A 1 91 ? 6.090 -7.199 12.905 1.00 96.81 91 VAL A O 1
ATOM 737 N N . ASN A 1 92 ? 6.846 -7.090 10.810 1.00 95.62 92 ASN A N 1
ATOM 738 C CA . ASN A 1 92 ? 8.241 -7.324 11.185 1.00 95.62 92 ASN A CA 1
ATOM 739 C C . ASN A 1 92 ? 8.940 -6.046 11.695 1.00 95.62 92 ASN A C 1
ATOM 741 O O . ASN A 1 92 ? 8.421 -4.937 11.590 1.00 95.62 92 ASN A O 1
ATOM 745 N N . LYS A 1 93 ? 10.196 -6.186 12.145 1.00 93.94 93 LYS A N 1
ATOM 746 C CA . LYS A 1 93 ? 11.067 -5.083 12.612 1.00 93.94 93 LYS A CA 1
ATOM 747 C C . LYS A 1 93 ? 11.299 -3.928 11.617 1.00 93.94 93 LYS A C 1
ATOM 749 O O . LYS A 1 93 ? 11.929 -2.941 11.974 1.00 93.94 93 LYS A O 1
ATOM 754 N N . HIS A 1 94 ? 10.866 -4.068 10.364 1.00 93.69 94 HIS A N 1
ATOM 755 C CA . HIS A 1 94 ? 10.934 -3.039 9.327 1.00 93.69 94 HIS A CA 1
ATOM 756 C C . HIS A 1 94 ? 9.546 -2.491 8.950 1.00 93.69 94 HIS A C 1
ATOM 758 O O . HIS A 1 94 ? 9.430 -1.843 7.910 1.00 93.69 94 HIS A O 1
ATOM 764 N N . GLY A 1 95 ? 8.495 -2.793 9.721 1.00 94.06 95 GLY A N 1
ATOM 765 C CA . GLY A 1 95 ? 7.115 -2.375 9.460 1.00 94.06 95 GLY A CA 1
ATOM 766 C C . GLY A 1 95 ? 6.430 -3.089 8.288 1.00 94.06 95 GLY A C 1
ATOM 767 O O . GLY A 1 95 ? 5.381 -2.634 7.845 1.00 94.06 95 GLY A O 1
ATOM 768 N N . VAL A 1 96 ? 7.005 -4.174 7.749 1.00 97.06 96 VAL A N 1
ATOM 769 C CA . VAL A 1 96 ? 6.363 -4.953 6.673 1.00 97.06 96 VAL A CA 1
ATOM 770 C C . VAL A 1 96 ? 5.442 -6.001 7.276 1.00 97.06 96 VAL A C 1
ATOM 772 O O . VAL A 1 96 ? 5.885 -6.769 8.131 1.00 97.06 96 VAL A O 1
ATOM 775 N N . VAL A 1 97 ? 4.206 -6.072 6.782 1.00 97.62 97 VAL A N 1
ATOM 776 C CA . VAL A 1 97 ? 3.219 -7.092 7.152 1.00 97.62 97 VAL A CA 1
ATOM 777 C C . VAL A 1 97 ? 3.796 -8.492 6.931 1.00 97.62 97 VAL A C 1
ATOM 779 O O . VAL A 1 97 ? 4.351 -8.805 5.869 1.00 97.62 97 VAL A O 1
ATOM 782 N N . THR A 1 98 ? 3.676 -9.347 7.942 1.00 96.56 98 THR A N 1
ATOM 783 C CA . THR A 1 98 ? 4.054 -10.763 7.885 1.00 96.56 98 THR A CA 1
ATOM 784 C C . THR A 1 98 ? 2.800 -11.612 7.778 1.00 96.56 98 THR A C 1
ATOM 786 O O . THR A 1 98 ? 1.947 -11.553 8.656 1.00 96.56 98 THR A O 1
ATOM 789 N N . LEU A 1 99 ? 2.677 -12.395 6.708 1.00 95.94 99 LEU A N 1
ATOM 790 C CA . LEU A 1 99 ? 1.539 -13.294 6.532 1.00 95.94 99 LEU A CA 1
ATOM 791 C C . LEU A 1 99 ? 1.807 -14.638 7.212 1.00 95.94 99 LEU A C 1
ATOM 793 O O . LEU A 1 99 ? 2.890 -15.209 7.040 1.00 95.94 99 LEU A O 1
ATOM 797 N N . GLU A 1 100 ? 0.822 -15.120 7.965 1.00 91.00 100 GLU A N 1
ATOM 798 C CA . GLU A 1 100 ? 0.801 -16.475 8.521 1.00 91.00 100 GLU A CA 1
ATOM 799 C C . GLU A 1 100 ? 0.540 -17.500 7.410 1.00 91.00 100 GLU A C 1
ATOM 801 O O . GLU A 1 100 ? 1.363 -18.393 7.195 1.00 91.00 100 GLU A O 1
ATOM 806 N N . ASP A 1 101 ? -0.534 -17.306 6.636 1.00 91.31 101 ASP A N 1
ATOM 807 C CA . ASP A 1 101 ? -0.752 -18.020 5.377 1.00 91.31 101 ASP A CA 1
ATOM 808 C C . ASP A 1 101 ? -0.048 -17.310 4.208 1.00 91.31 101 ASP A C 1
ATOM 810 O O . ASP A 1 101 ? -0.147 -16.098 4.030 1.00 91.31 101 ASP A O 1
ATOM 814 N N . LYS A 1 102 ? 0.676 -18.079 3.394 1.00 91.00 102 LYS A N 1
ATOM 815 C CA . LYS A 1 102 ? 1.462 -17.593 2.252 1.00 91.00 102 LYS A CA 1
ATOM 816 C C . LYS A 1 102 ? 0.844 -17.934 0.898 1.00 91.00 102 LYS A C 1
ATOM 818 O O . LYS A 1 102 ? 1.462 -17.610 -0.113 1.00 91.00 102 LYS A O 1
ATOM 823 N N . THR A 1 103 ? -0.333 -18.564 0.863 1.00 91.06 103 THR A N 1
ATOM 824 C CA . THR A 1 103 ? -1.093 -18.849 -0.372 1.00 91.06 103 THR A CA 1
ATOM 825 C C . THR A 1 103 ? -1.227 -17.616 -1.270 1.00 91.06 103 THR A C 1
ATOM 827 O O . THR A 1 103 ? -0.924 -17.688 -2.458 1.00 91.06 103 THR A O 1
ATOM 830 N N . ASP A 1 104 ? -1.594 -16.478 -0.678 1.00 90.00 104 ASP A N 1
ATOM 831 C CA . ASP A 1 104 ? -1.775 -15.190 -1.351 1.00 90.00 104 ASP A CA 1
ATOM 832 C C . ASP A 1 104 ? -0.521 -14.282 -1.343 1.00 90.00 104 ASP A C 1
ATOM 834 O O . ASP A 1 104 ? -0.609 -13.130 -1.779 1.00 90.00 104 ASP A O 1
ATOM 838 N N . ASP A 1 105 ? 0.651 -14.731 -0.868 1.00 94.69 105 ASP A N 1
ATOM 839 C CA . ASP A 1 105 ? 1.885 -13.919 -0.897 1.00 94.69 105 ASP A CA 1
ATOM 840 C C . ASP A 1 105 ? 2.493 -13.832 -2.316 1.00 94.69 105 ASP A C 1
ATOM 842 O O . ASP A 1 105 ? 2.088 -14.516 -3.257 1.00 94.69 105 ASP A O 1
ATOM 846 N N . LEU A 1 106 ? 3.503 -12.979 -2.488 1.00 95.62 106 LEU A N 1
ATOM 847 C CA . LEU A 1 106 ? 4.339 -12.983 -3.687 1.00 95.62 106 LEU A CA 1
ATOM 848 C C . LEU A 1 106 ? 5.121 -14.310 -3.796 1.00 95.62 106 LEU A C 1
ATOM 850 O O . LEU A 1 106 ? 5.773 -14.709 -2.824 1.00 95.62 106 LEU A O 1
ATOM 854 N N . PRO A 1 107 ? 5.150 -14.971 -4.972 1.00 96.62 107 PRO A N 1
ATOM 855 C CA . PRO A 1 107 ? 5.965 -16.162 -5.185 1.00 96.62 107 PRO A CA 1
ATOM 856 C C . PRO A 1 107 ? 7.444 -15.927 -4.850 1.00 96.62 107 PRO A C 1
ATOM 858 O O . PRO A 1 107 ? 7.994 -14.855 -5.107 1.00 96.62 107 PRO A O 1
ATOM 861 N N . HIS A 1 108 ? 8.128 -16.957 -4.342 1.00 94.44 108 HIS A N 1
ATOM 862 C CA . HIS A 1 108 ? 9.537 -16.859 -3.930 1.00 94.44 108 HIS A CA 1
ATOM 863 C C . HIS A 1 108 ? 10.461 -16.319 -5.037 1.00 94.44 108 HIS A C 1
ATOM 865 O O . HIS A 1 108 ? 11.402 -15.569 -4.762 1.00 94.44 108 HIS A O 1
ATOM 871 N N . TRP A 1 109 ? 10.191 -16.676 -6.296 1.00 95.31 109 TRP A N 1
ATOM 872 C CA . TRP A 1 109 ? 10.960 -16.192 -7.440 1.00 95.31 109 TRP A CA 1
ATOM 873 C C . TRP A 1 109 ? 10.768 -14.681 -7.662 1.00 95.31 109 TRP A C 1
ATOM 875 O O . TRP A 1 109 ? 11.757 -13.988 -7.888 1.00 95.31 109 TRP A O 1
ATOM 885 N N . VAL A 1 110 ? 9.547 -14.153 -7.486 1.00 97.56 110 VAL A N 1
ATOM 886 C CA . VAL A 1 110 ? 9.256 -12.709 -7.551 1.00 97.56 110 VAL A CA 1
ATOM 887 C C . VAL A 1 110 ? 10.007 -11.994 -6.435 1.00 97.56 110 VAL A C 1
ATOM 889 O O . VAL A 1 110 ? 10.761 -11.066 -6.701 1.00 97.56 110 VAL A O 1
ATOM 892 N N . LEU A 1 111 ? 9.895 -12.473 -5.191 1.00 96.19 111 LEU A N 1
ATOM 893 C CA . LEU A 1 111 ? 10.602 -11.895 -4.040 1.00 96.19 111 LEU A CA 1
ATOM 894 C C . LEU A 1 111 ? 12.126 -11.858 -4.243 1.00 96.19 111 LEU A C 1
ATOM 896 O O . LEU A 1 111 ? 12.780 -10.881 -3.874 1.00 96.19 111 LEU A O 1
ATOM 900 N N . SER A 1 112 ? 12.688 -12.905 -4.852 1.00 94.12 112 SER A N 1
ATOM 901 C CA . SER A 1 112 ? 14.117 -12.991 -5.173 1.00 94.12 112 SER A CA 1
ATOM 902 C C . SER A 1 112 ? 14.518 -11.988 -6.259 1.00 94.12 112 SER A C 1
ATOM 904 O O . SER A 1 112 ? 15.488 -11.253 -6.074 1.00 94.12 112 SER A O 1
ATOM 906 N N . ALA A 1 113 ? 13.742 -11.900 -7.343 1.00 94.94 113 ALA A N 1
ATOM 907 C CA . ALA A 1 113 ? 13.946 -10.946 -8.433 1.00 94.94 113 ALA A CA 1
ATOM 908 C C . ALA A 1 113 ? 13.835 -9.485 -7.955 1.00 94.94 113 ALA A C 1
ATOM 910 O O . ALA A 1 113 ? 14.747 -8.687 -8.177 1.00 94.94 113 ALA A O 1
ATOM 911 N N . MET A 1 114 ? 12.780 -9.156 -7.200 1.00 96.81 114 MET A N 1
ATOM 912 C CA . MET A 1 114 ? 12.584 -7.833 -6.596 1.00 96.81 114 MET A CA 1
ATOM 913 C C . MET A 1 114 ? 13.747 -7.447 -5.674 1.00 96.81 114 MET A C 1
ATOM 915 O O . MET A 1 114 ? 14.229 -6.315 -5.709 1.00 96.81 114 MET A O 1
ATOM 919 N N . LYS A 1 115 ? 14.238 -8.391 -4.856 1.00 94.12 115 LYS A N 1
ATOM 920 C CA . LYS A 1 115 ? 15.408 -8.175 -3.993 1.00 94.12 115 LYS A CA 1
ATOM 921 C C . LYS A 1 115 ? 16.681 -7.933 -4.810 1.00 94.12 115 LYS A C 1
ATOM 923 O O . LYS A 1 115 ? 17.487 -7.102 -4.395 1.00 94.12 115 LYS A O 1
ATOM 928 N N . GLY A 1 116 ? 16.851 -8.629 -5.934 1.00 92.00 116 GLY A N 1
ATOM 929 C CA . GLY A 1 116 ? 17.957 -8.428 -6.871 1.00 92.00 116 GLY A CA 1
ATOM 930 C C . GLY A 1 116 ? 17.985 -7.010 -7.439 1.00 92.00 116 GLY A C 1
ATOM 931 O O . GLY A 1 116 ? 18.976 -6.304 -7.271 1.00 92.00 116 GLY A O 1
ATOM 932 N N . LEU A 1 117 ? 16.865 -6.558 -8.013 1.00 93.81 117 LEU A N 1
ATOM 933 C CA . LEU A 1 117 ? 16.716 -5.204 -8.561 1.00 93.81 117 LEU A CA 1
ATOM 934 C C . LEU A 1 117 ? 16.920 -4.117 -7.487 1.00 93.81 117 LEU A C 1
ATOM 936 O O . LEU A 1 117 ? 17.695 -3.180 -7.675 1.00 93.81 117 LEU A O 1
ATOM 940 N N . ALA A 1 118 ? 16.288 -4.269 -6.318 1.00 93.81 118 ALA A N 1
ATOM 941 C CA . ALA A 1 118 ? 16.332 -3.288 -5.227 1.00 93.81 118 ALA A CA 1
ATOM 942 C C . ALA A 1 118 ? 17.683 -3.187 -4.488 1.00 93.81 118 ALA A C 1
ATOM 944 O O . ALA A 1 118 ? 17.830 -2.342 -3.599 1.00 93.81 118 ALA A O 1
ATOM 945 N N . ASN A 1 119 ? 18.642 -4.075 -4.774 1.00 91.31 119 ASN A N 1
ATOM 946 C CA . ASN A 1 119 ? 19.986 -4.067 -4.182 1.00 91.31 119 ASN A CA 1
ATOM 947 C C . ASN A 1 119 ? 21.093 -4.205 -5.243 1.00 91.31 119 ASN A C 1
ATOM 949 O O . ASN A 1 119 ? 22.225 -4.550 -4.901 1.00 91.31 119 ASN A O 1
ATOM 953 N N . TRP A 1 120 ? 20.781 -3.959 -6.517 1.00 89.38 120 TRP A N 1
ATOM 954 C CA . TRP A 1 120 ? 21.736 -4.046 -7.620 1.00 89.38 120 TRP A CA 1
ATOM 955 C C . TRP A 1 120 ? 22.996 -3.193 -7.354 1.00 89.38 120 TRP A C 1
ATOM 957 O O . TRP A 1 120 ? 22.853 -2.105 -6.797 1.00 89.38 120 TRP A O 1
ATOM 967 N N . PRO A 1 121 ? 24.219 -3.646 -7.698 1.00 85.06 121 PRO A N 1
ATOM 968 C CA . PRO A 1 121 ? 24.584 -4.907 -8.340 1.00 85.06 121 PRO A CA 1
ATOM 969 C C . PRO A 1 121 ? 24.968 -5.990 -7.315 1.00 85.06 121 PRO A C 1
ATOM 971 O O . PRO A 1 121 ? 25.719 -6.903 -7.650 1.00 85.06 121 PRO A O 1
ATOM 974 N N . LYS A 1 122 ? 24.514 -5.899 -6.050 1.00 72.19 122 LYS A N 1
ATOM 975 C CA . LYS A 1 122 ? 24.833 -6.865 -4.974 1.00 72.19 122 LYS A CA 1
ATOM 976 C C . LYS A 1 122 ? 24.047 -8.163 -5.158 1.00 72.19 122 LYS A C 1
ATOM 978 O O . LYS A 1 122 ? 23.157 -8.511 -4.382 1.00 72.19 122 LYS A O 1
ATOM 983 N N . TYR A 1 123 ? 24.390 -8.836 -6.241 1.00 64.25 123 TYR A N 1
ATOM 984 C CA . TYR A 1 123 ? 23.863 -10.105 -6.683 1.00 64.25 123 TYR A CA 1
ATOM 985 C C . TYR A 1 123 ? 24.630 -11.252 -6.025 1.00 64.25 123 TYR A C 1
ATOM 987 O O . TYR A 1 123 ? 25.790 -11.100 -5.634 1.00 64.25 123 TYR A O 1
ATOM 995 N N . ASP A 1 124 ? 23.984 -12.407 -5.898 1.00 60.16 124 ASP A N 1
ATOM 996 C CA . ASP A 1 124 ? 24.696 -13.630 -5.543 1.00 60.16 124 ASP A CA 1
ATOM 997 C C . ASP A 1 124 ? 25.602 -14.006 -6.726 1.00 60.16 124 ASP A C 1
ATOM 999 O O . ASP A 1 124 ? 25.121 -14.167 -7.850 1.00 60.16 124 ASP A O 1
ATOM 1003 N N . ALA A 1 125 ? 26.912 -14.117 -6.485 1.00 54.22 125 ALA A N 1
ATOM 1004 C CA . ALA A 1 125 ? 27.923 -14.348 -7.522 1.00 54.22 125 ALA A CA 1
ATOM 1005 C C . ALA A 1 125 ? 27.781 -15.707 -8.243 1.00 54.22 125 ALA A C 1
ATOM 1007 O O . ALA A 1 125 ? 28.519 -15.985 -9.184 1.00 54.22 125 ALA A O 1
ATOM 1008 N N . SER A 1 126 ? 26.846 -16.553 -7.800 1.00 62.59 126 SER A N 1
ATOM 1009 C CA . SER A 1 126 ? 26.487 -17.830 -8.421 1.00 62.59 126 SER A CA 1
ATOM 1010 C C . SER A 1 126 ? 25.502 -17.731 -9.597 1.00 62.59 126 SER A C 1
ATOM 1012 O O . SER A 1 126 ? 25.314 -18.724 -10.300 1.00 62.59 126 SER A O 1
ATOM 1014 N N . GLN A 1 127 ? 24.863 -16.579 -9.834 1.00 61.19 127 GLN A N 1
ATOM 1015 C CA . GLN A 1 127 ? 23.893 -16.417 -10.927 1.00 61.19 127 GLN A CA 1
ATOM 1016 C C . GLN A 1 127 ? 24.524 -15.845 -12.213 1.00 61.19 127 GLN A C 1
ATOM 1018 O O . GLN A 1 127 ? 25.459 -15.046 -12.136 1.00 61.19 127 GLN A O 1
ATOM 1023 N N . PRO A 1 128 ? 24.017 -16.220 -13.406 1.00 58.66 128 PRO A N 1
ATOM 1024 C CA . PRO A 1 128 ? 24.570 -15.763 -14.678 1.00 58.66 128 PRO A CA 1
ATOM 1025 C C . PRO A 1 128 ? 24.373 -14.255 -14.866 1.00 58.66 128 PRO A C 1
ATOM 1027 O O . PRO A 1 128 ? 23.243 -13.774 -14.891 1.00 58.66 128 PRO A O 1
ATOM 1030 N N . SER A 1 129 ? 25.469 -13.520 -15.063 1.00 66.50 129 SER A N 1
ATOM 1031 C CA . SER A 1 129 ? 25.439 -12.111 -15.454 1.00 66.50 129 SER A CA 1
ATOM 1032 C C . SER A 1 129 ? 25.819 -11.948 -16.928 1.00 66.50 129 SER A C 1
ATOM 1034 O O . SER A 1 129 ? 26.903 -12.325 -17.373 1.00 66.50 129 SER A O 1
ATOM 1036 N N . TYR A 1 130 ? 24.904 -11.368 -17.698 1.00 82.50 130 TYR A N 1
ATOM 1037 C CA . TYR A 1 130 ? 25.135 -10.879 -19.055 1.00 82.50 130 TYR A CA 1
ATOM 1038 C C . TYR A 1 130 ? 24.560 -9.464 -19.179 1.00 82.50 130 TYR A C 1
ATOM 1040 O O . TYR A 1 130 ? 23.760 -9.031 -18.349 1.00 82.50 130 TYR A O 1
ATOM 1048 N N . SER A 1 131 ? 24.996 -8.714 -20.191 1.00 81.75 131 SER A N 1
ATOM 1049 C CA . SER A 1 131 ? 24.515 -7.346 -20.412 1.00 81.75 131 SER A CA 1
ATOM 1050 C C . SER A 1 131 ? 23.021 -7.353 -20.751 1.00 81.75 131 SER A C 1
ATOM 1052 O O . SER A 1 131 ? 22.619 -8.051 -21.678 1.00 81.75 131 SER A O 1
ATOM 1054 N N . GLY A 1 132 ? 22.211 -6.596 -20.003 1.00 86.88 132 GLY A N 1
ATOM 1055 C CA . GLY A 1 132 ? 20.755 -6.554 -20.161 1.00 86.88 132 GLY A CA 1
ATOM 1056 C C . GLY A 1 132 ? 19.982 -7.485 -19.221 1.00 86.88 132 GLY A C 1
ATOM 1057 O O . GLY A 1 132 ? 18.759 -7.381 -19.161 1.00 86.88 132 GLY A O 1
ATOM 1058 N N . PHE A 1 133 ? 20.656 -8.332 -18.433 1.00 88.88 133 PHE A N 1
ATOM 1059 C CA . PHE A 1 133 ? 20.003 -9.219 -17.463 1.00 88.88 133 PHE A CA 1
ATOM 1060 C C . PHE A 1 133 ? 19.090 -8.459 -16.478 1.00 88.88 133 PHE A C 1
ATOM 1062 O O . PHE A 1 133 ? 18.025 -8.947 -16.105 1.00 88.88 133 PHE A O 1
ATOM 1069 N N . GLU A 1 134 ? 19.446 -7.229 -16.096 1.00 90.94 134 GLU A N 1
ATOM 1070 C CA . GLU A 1 134 ? 18.602 -6.361 -15.270 1.00 90.94 134 GLU A CA 1
ATOM 1071 C C . GLU A 1 134 ? 17.265 -6.000 -15.939 1.00 90.94 134 GLU A C 1
ATOM 1073 O O . GLU A 1 134 ? 16.245 -5.900 -15.254 1.00 90.94 134 GLU A O 1
ATOM 1078 N N . ARG A 1 135 ? 17.251 -5.850 -17.273 1.00 92.94 135 ARG A N 1
ATOM 1079 C CA . ARG A 1 135 ? 16.045 -5.570 -18.066 1.00 92.94 135 ARG A CA 1
ATOM 1080 C C . ARG A 1 135 ? 15.150 -6.806 -18.143 1.00 92.94 135 ARG A C 1
ATOM 1082 O O . ARG A 1 135 ? 13.940 -6.669 -17.991 1.00 92.94 135 ARG A O 1
ATOM 1089 N N . ASP A 1 136 ? 15.729 -7.998 -18.281 1.00 93.12 136 ASP A N 1
ATOM 1090 C CA . ASP A 1 136 ? 14.981 -9.263 -18.305 1.00 93.12 136 ASP A CA 1
ATOM 1091 C C . ASP A 1 136 ? 14.366 -9.596 -16.936 1.00 93.12 136 ASP A C 1
ATOM 1093 O O . ASP A 1 136 ? 13.186 -9.952 -16.844 1.00 93.12 136 ASP A O 1
ATOM 1097 N N . VAL A 1 137 ? 15.119 -9.401 -15.846 1.00 93.69 137 VAL A N 1
ATOM 1098 C CA . VAL A 1 137 ? 14.597 -9.540 -14.474 1.00 93.69 137 VAL A CA 1
ATOM 1099 C C . VAL A 1 137 ? 13.498 -8.509 -14.205 1.00 93.69 137 VAL A C 1
ATOM 1101 O O . VAL A 1 137 ? 12.444 -8.871 -13.679 1.00 93.69 137 VAL A O 1
ATOM 1104 N N . PHE A 1 138 ? 13.698 -7.246 -14.602 1.00 95.69 138 PHE A N 1
ATOM 1105 C CA . PHE A 1 138 ? 12.676 -6.204 -14.490 1.00 95.69 138 PHE A CA 1
ATOM 1106 C C . PHE A 1 138 ? 11.408 -6.560 -15.268 1.00 95.69 138 PHE A C 1
ATOM 1108 O O . PHE A 1 138 ? 10.324 -6.536 -14.688 1.00 95.69 138 PHE A O 1
ATOM 1115 N N . LYS A 1 139 ? 11.535 -6.971 -16.536 1.00 96.25 139 LYS A N 1
ATOM 1116 C CA . LYS A 1 139 ? 10.398 -7.394 -17.359 1.00 96.25 139 LYS A CA 1
ATOM 1117 C C . LYS A 1 139 ? 9.639 -8.549 -16.704 1.00 96.25 139 LYS A C 1
ATOM 1119 O O . LYS A 1 139 ? 8.423 -8.476 -16.594 1.00 96.25 139 LYS A O 1
ATOM 1124 N N . THR A 1 140 ? 10.340 -9.567 -16.206 1.00 96.69 140 THR A N 1
ATOM 1125 C CA . THR A 1 140 ? 9.711 -10.739 -15.570 1.00 96.69 140 THR A CA 1
ATOM 1126 C C . THR A 1 140 ? 8.920 -10.354 -14.307 1.00 96.69 140 THR A C 1
ATOM 1128 O O . THR A 1 140 ? 7.846 -10.900 -14.051 1.00 96.69 140 THR A O 1
ATOM 1131 N N . VAL A 1 141 ? 9.413 -9.388 -13.520 1.00 97.88 141 VAL A N 1
ATOM 1132 C CA . VAL A 1 141 ? 8.676 -8.835 -12.368 1.00 97.88 141 VAL A CA 1
ATOM 1133 C C . VAL A 1 141 ? 7.473 -8.002 -12.826 1.00 97.88 141 VAL A C 1
ATOM 1135 O O . VAL A 1 141 ? 6.386 -8.160 -12.271 1.00 97.88 141 VAL A O 1
ATOM 1138 N N . SER A 1 142 ? 7.633 -7.152 -13.842 1.00 97.06 142 SER A N 1
ATOM 1139 C CA . SER A 1 142 ? 6.542 -6.333 -14.386 1.00 97.06 142 SER A CA 1
ATOM 1140 C C . SER A 1 142 ? 5.424 -7.185 -14.994 1.00 97.06 142 SER A C 1
ATOM 1142 O O . SER A 1 142 ? 4.260 -6.945 -14.687 1.00 97.06 142 SER A O 1
ATOM 1144 N N . ASP A 1 143 ? 5.758 -8.224 -15.766 1.00 97.50 143 ASP A N 1
ATOM 1145 C CA . ASP A 1 143 ? 4.801 -9.183 -16.337 1.00 97.50 143 ASP A CA 1
ATOM 1146 C C . ASP A 1 143 ? 3.953 -9.847 -15.232 1.00 97.50 143 ASP A C 1
ATOM 1148 O O . ASP A 1 143 ? 2.735 -9.974 -15.368 1.00 97.50 143 ASP A O 1
ATOM 1152 N N . TYR A 1 144 ? 4.571 -10.218 -14.100 1.00 97.69 144 TYR A N 1
ATOM 1153 C CA . TYR A 1 144 ? 3.851 -10.765 -12.945 1.00 97.69 144 TYR A CA 1
ATOM 1154 C C . TYR A 1 144 ? 2.854 -9.761 -12.355 1.00 97.69 144 TYR A C 1
ATOM 1156 O O . TYR A 1 144 ? 1.686 -10.105 -12.170 1.00 97.69 144 TYR A O 1
ATOM 1164 N N . PHE A 1 145 ? 3.282 -8.525 -12.078 1.00 96.31 145 PHE A N 1
ATOM 1165 C CA . PHE A 1 145 ? 2.395 -7.504 -11.509 1.00 96.31 145 PHE A CA 1
ATOM 1166 C C . PHE A 1 145 ? 1.280 -7.092 -12.481 1.00 96.31 145 PHE A C 1
ATOM 1168 O O . PHE A 1 145 ? 0.156 -6.853 -12.044 1.00 96.31 145 PHE A O 1
ATOM 1175 N N . TYR A 1 146 ? 1.553 -7.083 -13.788 1.00 92.88 146 TYR A N 1
ATOM 1176 C CA . TYR A 1 146 ? 0.549 -6.872 -14.831 1.00 92.88 146 TYR A CA 1
ATOM 1177 C C . TYR A 1 146 ? -0.486 -8.010 -14.886 1.00 92.88 146 TYR A C 1
ATOM 1179 O O . TYR A 1 146 ? -1.667 -7.758 -15.103 1.00 92.88 146 TYR A O 1
ATOM 1187 N N . SER A 1 147 ? -0.072 -9.255 -14.622 1.00 93.38 147 SER A N 1
ATOM 1188 C CA . SER A 1 147 ? -0.959 -10.431 -14.607 1.00 93.38 147 SER A CA 1
ATOM 1189 C C . SER A 1 147 ? -1.879 -10.549 -13.378 1.00 93.38 147 SER A C 1
ATOM 1191 O O . SER A 1 147 ? -2.660 -11.500 -13.288 1.00 93.38 147 SER A O 1
ATOM 1193 N N . LEU A 1 148 ? -1.804 -9.623 -12.413 1.00 92.00 148 LEU A N 1
ATOM 1194 C CA . LEU A 1 148 ? -2.636 -9.677 -11.208 1.00 92.00 148 LEU A CA 1
ATOM 1195 C C . LEU A 1 148 ? -4.130 -9.489 -11.550 1.00 92.00 148 LEU A C 1
ATOM 1197 O O . LEU A 1 148 ? -4.494 -8.526 -12.220 1.00 92.00 148 LEU A O 1
ATOM 1201 N N . PRO A 1 149 ? -5.039 -10.344 -11.038 1.00 89.06 149 PRO A N 1
ATOM 1202 C CA . PRO A 1 149 ? -6.460 -10.315 -11.410 1.00 89.06 149 PRO A CA 1
ATOM 1203 C C . PRO A 1 149 ? -7.256 -9.158 -10.779 1.00 89.06 149 PRO A C 1
ATOM 1205 O O . PRO A 1 149 ? -8.435 -8.975 -11.092 1.00 89.06 149 PRO A O 1
ATOM 1208 N N . ARG A 1 150 ? -6.652 -8.429 -9.831 1.00 89.38 150 ARG A N 1
ATOM 1209 C CA . ARG A 1 150 ? -7.225 -7.289 -9.102 1.00 89.38 150 ARG A CA 1
ATOM 1210 C C . ARG A 1 150 ? -6.113 -6.286 -8.763 1.00 89.38 150 ARG A C 1
ATOM 1212 O O . ARG A 1 150 ? -5.006 -6.738 -8.460 1.00 89.38 150 ARG A O 1
ATOM 1219 N N . PRO A 1 151 ? -6.403 -4.971 -8.742 1.00 92.31 151 PRO A N 1
ATOM 1220 C CA . PRO A 1 151 ? -5.451 -3.957 -8.297 1.00 92.31 151 PRO A CA 1
ATOM 1221 C C . PRO A 1 151 ? -5.098 -4.145 -6.815 1.00 92.31 151 PRO A C 1
ATOM 1223 O O . PRO A 1 151 ? -5.925 -4.589 -6.012 1.00 92.31 151 PRO A O 1
ATOM 1226 N N . ILE A 1 152 ? -3.876 -3.774 -6.434 1.00 95.62 152 ILE A N 1
ATOM 1227 C CA . ILE A 1 152 ? -3.356 -3.923 -5.068 1.00 95.62 152 ILE A CA 1
ATOM 1228 C C . ILE A 1 152 ? -4.148 -3.067 -4.068 1.00 95.62 152 ILE A C 1
ATOM 1230 O O . ILE A 1 152 ? -4.392 -3.518 -2.950 1.00 95.62 152 ILE A O 1
ATOM 1234 N N . LEU A 1 153 ? -4.592 -1.868 -4.462 1.00 94.50 153 LEU A N 1
ATOM 1235 C CA . LEU A 1 153 ? -5.431 -1.005 -3.619 1.00 94.50 153 LEU A CA 1
ATOM 1236 C C . LEU A 1 153 ? -6.901 -1.454 -3.525 1.00 94.50 153 LEU A C 1
ATOM 1238 O O . LEU A 1 153 ? -7.649 -0.882 -2.740 1.00 94.50 153 LEU A O 1
ATOM 1242 N N . THR A 1 154 ? -7.258 -2.511 -4.263 1.00 90.94 154 THR A N 1
ATOM 1243 C CA . THR A 1 154 ? -8.587 -3.126 -4.398 1.00 90.94 154 THR A CA 1
ATOM 1244 C C . THR A 1 154 ? -9.667 -2.209 -4.995 1.00 90.94 154 THR A C 1
ATOM 1246 O O . THR A 1 154 ? -9.647 -0.985 -4.868 1.00 90.94 154 THR A O 1
ATOM 1249 N N . SER A 1 155 ? -10.612 -2.803 -5.726 1.00 87.56 155 SER A N 1
ATOM 1250 C CA . SER A 1 155 ? -11.668 -2.064 -6.438 1.00 87.56 155 SER A CA 1
ATOM 1251 C C . SER A 1 155 ? -12.663 -1.393 -5.488 1.00 87.56 155 SER A C 1
ATOM 1253 O O . SER A 1 155 ? -13.203 -0.336 -5.795 1.00 87.56 155 SER A O 1
ATOM 1255 N N . GLU A 1 156 ? -12.870 -1.978 -4.311 1.00 87.88 156 GLU A N 1
ATOM 1256 C CA . GLU A 1 156 ? -13.796 -1.512 -3.276 1.00 87.88 156 GLU A CA 1
ATOM 1257 C C . GLU A 1 156 ? -13.371 -0.153 -2.692 1.00 87.88 156 GLU A C 1
ATOM 1259 O O . GLU A 1 156 ? -14.217 0.641 -2.281 1.00 87.88 156 GLU A O 1
ATOM 1264 N N . TYR A 1 157 ? -12.067 0.143 -2.700 1.00 91.31 157 TYR A N 1
ATOM 1265 C CA . TYR A 1 157 ? -11.502 1.398 -2.202 1.00 91.31 157 TYR A CA 1
ATOM 1266 C C . TYR A 1 157 ? -11.088 2.370 -3.320 1.00 91.31 157 TYR A C 1
ATOM 1268 O O . TYR A 1 157 ? -10.579 3.450 -3.022 1.00 91.31 157 TYR A O 1
ATOM 1276 N N . TYR A 1 158 ? -11.333 2.045 -4.597 1.00 89.44 158 TYR A N 1
ATOM 1277 C CA . TYR A 1 158 ? -10.959 2.890 -5.742 1.00 89.44 158 TYR A CA 1
ATOM 1278 C C . TYR A 1 158 ? -11.446 4.340 -5.573 1.00 89.44 158 TYR A C 1
ATOM 1280 O O . TYR A 1 158 ? -10.647 5.274 -5.619 1.00 89.44 158 TYR A O 1
ATOM 1288 N N . LYS A 1 159 ? -12.734 4.534 -5.246 1.00 89.25 159 LYS A N 1
ATOM 1289 C CA . LYS A 1 159 ? -13.323 5.867 -5.023 1.00 89.25 159 LYS A CA 1
ATOM 1290 C C . LYS A 1 159 ? -12.606 6.652 -3.918 1.00 89.25 159 LYS A C 1
ATOM 1292 O O . LYS A 1 159 ? -12.392 7.854 -4.068 1.00 89.25 159 LYS A O 1
ATOM 1297 N N . LEU A 1 160 ? -12.214 5.988 -2.832 1.00 92.75 160 LEU A N 1
ATOM 1298 C CA . LEU A 1 160 ? -11.494 6.600 -1.715 1.00 92.75 160 LEU A CA 1
ATOM 1299 C C . LEU A 1 160 ? -10.110 7.097 -2.156 1.00 92.75 160 LEU A C 1
ATOM 1301 O O . LEU A 1 160 ? -9.782 8.261 -1.932 1.00 92.75 160 LEU A O 1
ATOM 1305 N N . PHE A 1 161 ? -9.334 6.257 -2.847 1.00 93.50 161 PHE A N 1
ATOM 1306 C CA . PHE A 1 161 ? -8.012 6.640 -3.354 1.00 93.50 161 PHE A CA 1
ATOM 1307 C C . PHE A 1 161 ? -8.084 7.735 -4.429 1.00 93.50 161 PHE A C 1
ATOM 1309 O O . PHE A 1 161 ? -7.277 8.664 -4.395 1.00 93.50 161 PHE A O 1
ATOM 1316 N N . VAL A 1 162 ? -9.090 7.705 -5.311 1.00 90.00 162 VAL A N 1
ATOM 1317 C CA . VAL A 1 162 ? -9.327 8.771 -6.303 1.00 90.00 162 VAL A CA 1
ATOM 1318 C C . VAL A 1 162 ? -9.687 10.105 -5.641 1.00 90.00 162 VAL A C 1
ATOM 1320 O O . VAL A 1 162 ? -9.224 11.148 -6.092 1.00 90.00 162 VAL A O 1
ATOM 1323 N N . ASN A 1 163 ? -10.437 10.117 -4.535 1.00 90.50 163 ASN A N 1
ATOM 1324 C CA . ASN A 1 163 ? -10.690 11.365 -3.800 1.00 90.50 163 ASN A CA 1
ATOM 1325 C C . ASN A 1 163 ? -9.410 11.913 -3.139 1.00 90.50 163 ASN A C 1
ATOM 1327 O O . ASN A 1 163 ? -9.181 13.123 -3.141 1.00 90.50 163 ASN A O 1
ATOM 1331 N N . ILE A 1 164 ? -8.531 11.035 -2.643 1.00 94.25 164 ILE A N 1
ATOM 1332 C CA . ILE A 1 164 ? -7.243 11.428 -2.046 1.00 94.25 164 ILE A CA 1
ATOM 1333 C C . ILE A 1 164 ? -6.272 12.019 -3.086 1.00 94.25 164 ILE A C 1
ATOM 1335 O O . ILE A 1 164 ? -5.432 12.842 -2.724 1.00 94.25 164 ILE A O 1
ATOM 1339 N N . LEU A 1 165 ? -6.420 11.718 -4.384 1.00 92.56 165 LEU A N 1
ATOM 1340 C CA . LEU A 1 165 ? -5.628 12.360 -5.447 1.00 92.56 165 LEU A CA 1
ATOM 1341 C C . LEU A 1 165 ? -5.741 13.894 -5.461 1.00 92.56 165 LEU A C 1
ATOM 1343 O O . LEU A 1 165 ? -4.782 14.578 -5.830 1.00 92.56 165 LEU A O 1
ATOM 1347 N N . GLY A 1 166 ? -6.883 14.440 -5.026 1.00 91.62 166 GLY A N 1
ATOM 1348 C CA . GLY A 1 166 ? -7.083 15.883 -4.863 1.00 91.62 166 GLY A CA 1
ATOM 1349 C C . GLY A 1 166 ? -6.194 16.514 -3.781 1.00 91.62 166 GLY A C 1
ATOM 1350 O O . GLY A 1 166 ? -5.956 17.719 -3.814 1.00 91.62 166 GLY A O 1
ATOM 1351 N N . LEU A 1 167 ? -5.660 15.707 -2.859 1.00 93.94 167 LEU A N 1
ATOM 1352 C CA . LEU A 1 167 ? -4.783 16.138 -1.768 1.00 93.94 167 LEU A CA 1
ATOM 1353 C C . LEU A 1 167 ? -3.289 16.069 -2.128 1.00 93.94 167 LEU A C 1
ATOM 1355 O O . LEU A 1 167 ? -2.475 16.593 -1.375 1.00 93.94 167 LEU A O 1
ATOM 1359 N N . LEU A 1 168 ? -2.905 15.472 -3.268 1.00 93.38 168 LEU A N 1
ATOM 1360 C CA . LEU A 1 168 ? -1.496 15.276 -3.667 1.00 93.38 168 LEU A CA 1
ATOM 1361 C C . LEU A 1 168 ? -0.834 16.558 -4.211 1.00 93.38 168 LEU A C 1
ATOM 1363 O O . LEU A 1 168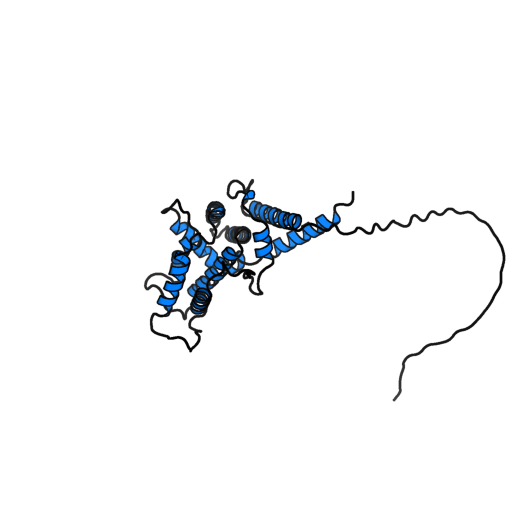 ? -0.243 16.563 -5.295 1.00 93.38 168 LEU A O 1
ATOM 1367 N N . GLN A 1 169 ? -0.996 17.668 -3.499 1.00 93.00 169 GLN A N 1
ATOM 1368 C CA . GLN A 1 169 ? -0.417 18.975 -3.801 1.00 93.00 169 GLN A CA 1
ATOM 1369 C C . GLN A 1 169 ? 0.454 19.440 -2.622 1.00 93.00 169 GLN A C 1
ATOM 1371 O O . GLN A 1 169 ? 0.114 19.119 -1.483 1.00 93.00 169 GLN A O 1
ATOM 1376 N N . PRO A 1 170 ? 1.535 20.216 -2.841 1.00 93.06 170 PRO A N 1
ATOM 1377 C CA . PRO A 1 170 ? 2.544 20.480 -1.805 1.00 93.06 170 PRO A CA 1
ATOM 1378 C C . PRO A 1 170 ? 2.000 21.069 -0.495 1.00 93.06 170 PRO A C 1
ATOM 1380 O O . PRO A 1 170 ? 2.547 20.835 0.574 1.00 93.06 170 PRO A O 1
ATOM 1383 N N . GLN A 1 171 ? 0.900 21.825 -0.552 1.00 95.88 171 GLN A N 1
ATOM 1384 C CA . GLN A 1 171 ? 0.277 22.456 0.617 1.00 95.88 171 GLN A CA 1
ATOM 1385 C C . GLN A 1 171 ? -0.543 21.479 1.479 1.00 95.88 171 GLN A C 1
ATOM 1387 O O . GLN A 1 171 ? -0.883 21.814 2.610 1.00 95.88 171 GLN A O 1
ATOM 1392 N N . LEU A 1 172 ? -0.887 20.302 0.945 1.00 96.88 172 LEU A N 1
ATOM 1393 C CA . LEU A 1 172 ? -1.687 19.260 1.600 1.00 96.88 172 LEU A CA 1
ATOM 1394 C C . LEU A 1 172 ? -0.934 17.921 1.705 1.00 96.88 172 LEU A C 1
ATOM 1396 O O . LEU A 1 172 ? -1.528 16.923 2.100 1.00 96.88 172 LEU A O 1
ATOM 1400 N N . GLU A 1 173 ? 0.366 17.901 1.398 1.00 96.19 173 GLU A N 1
ATOM 1401 C CA . GLU A 1 173 ? 1.227 16.710 1.388 1.00 96.19 173 GLU A CA 1
ATOM 1402 C C . GLU A 1 173 ? 1.101 15.880 2.675 1.00 96.19 173 GLU A C 1
ATOM 1404 O O . GLU A 1 173 ? 0.776 14.696 2.616 1.00 96.19 173 GLU A O 1
ATOM 1409 N N . GLN A 1 174 ? 1.227 16.516 3.843 1.00 96.75 174 GLN A N 1
ATOM 1410 C CA . GLN A 1 174 ? 1.063 15.857 5.144 1.00 96.75 174 GLN A CA 1
ATOM 1411 C C . GLN A 1 174 ? -0.335 15.234 5.327 1.00 96.75 174 GLN A C 1
ATOM 1413 O O . GLN A 1 174 ? -0.465 14.116 5.824 1.00 96.75 174 GLN A O 1
ATOM 1418 N N . VAL A 1 175 ? -1.386 15.927 4.876 1.00 97.31 175 VAL A N 1
ATOM 1419 C CA . VAL A 1 175 ? -2.778 15.449 4.953 1.00 97.31 175 VAL A CA 1
ATOM 1420 C C . VAL A 1 175 ? -2.979 14.235 4.043 1.00 97.31 175 VAL A C 1
ATOM 1422 O O . VAL A 1 175 ? -3.651 13.276 4.420 1.00 97.31 175 VAL A O 1
ATOM 1425 N N . ALA A 1 176 ? -2.358 14.237 2.861 1.00 98.12 176 ALA A N 1
ATOM 1426 C CA . ALA A 1 176 ? -2.348 13.095 1.957 1.00 98.12 176 ALA A CA 1
ATOM 1427 C C . ALA A 1 176 ? -1.576 11.895 2.529 1.00 98.12 176 ALA A C 1
ATOM 1429 O O . ALA A 1 176 ? -2.060 10.767 2.424 1.00 98.12 176 ALA A O 1
ATOM 1430 N N . ILE A 1 177 ? -0.417 12.119 3.160 1.00 98.38 177 ILE A N 1
ATOM 1431 C CA . ILE A 1 177 ? 0.364 11.067 3.832 1.00 98.38 177 ILE A CA 1
ATOM 1432 C C . ILE A 1 177 ? -0.479 10.405 4.927 1.00 98.38 177 ILE A C 1
ATOM 1434 O O . ILE A 1 177 ? -0.611 9.182 4.935 1.00 98.38 177 ILE A O 1
ATOM 1438 N N . GLU A 1 178 ? -1.107 11.193 5.803 1.00 97.81 178 GLU A N 1
ATOM 1439 C CA . GLU A 1 178 ? -1.981 10.691 6.871 1.00 97.81 178 GLU A CA 1
ATOM 1440 C C . GLU A 1 178 ? -3.203 9.942 6.321 1.00 97.81 178 GLU A C 1
ATOM 1442 O O . GLU A 1 178 ? -3.510 8.835 6.772 1.00 97.81 178 GLU A O 1
ATOM 1447 N N . ALA A 1 179 ? -3.873 10.494 5.304 1.00 98.00 179 ALA A N 1
ATOM 1448 C CA . ALA A 1 179 ? -5.020 9.851 4.673 1.00 98.00 179 ALA A CA 1
ATOM 1449 C C . ALA A 1 179 ? -4.635 8.501 4.047 1.00 98.00 179 ALA A C 1
ATOM 1451 O O . ALA A 1 179 ? -5.297 7.496 4.307 1.00 98.00 179 ALA A O 1
ATOM 1452 N N . LEU A 1 180 ? -3.545 8.439 3.274 1.00 98.31 180 LEU A N 1
ATOM 1453 C CA . LEU A 1 180 ? -3.059 7.193 2.673 1.00 98.31 180 LEU A CA 1
ATOM 1454 C C . LEU A 1 180 ? -2.568 6.198 3.735 1.00 98.31 180 LEU A C 1
ATOM 1456 O O . LEU A 1 180 ? -2.790 4.993 3.588 1.00 98.31 180 LEU A O 1
ATOM 1460 N N . GLN A 1 181 ? -1.959 6.670 4.825 1.00 98.19 181 GLN A N 1
ATOM 1461 C CA . GLN A 1 181 ? -1.524 5.820 5.934 1.00 98.19 181 GLN A CA 1
ATOM 1462 C C . GLN A 1 181 ? -2.705 5.110 6.602 1.00 98.19 181 GLN A C 1
ATOM 1464 O O . GLN A 1 181 ? -2.636 3.902 6.834 1.00 98.19 181 GLN A O 1
ATOM 1469 N N . LEU A 1 182 ? -3.813 5.821 6.831 1.00 97.88 182 LEU A N 1
ATOM 1470 C CA . LEU A 1 182 ? -5.049 5.240 7.358 1.00 97.88 182 LEU A CA 1
ATOM 1471 C C . LEU A 1 182 ? -5.739 4.333 6.325 1.00 97.88 182 LEU A C 1
ATOM 1473 O O . LEU A 1 182 ? -6.076 3.193 6.638 1.00 97.88 182 LEU A O 1
ATOM 1477 N N . CYS A 1 183 ? -5.897 4.784 5.077 1.00 97.19 183 CYS A N 1
ATOM 1478 C CA . CYS A 1 183 ? -6.603 4.024 4.036 1.00 97.19 183 CYS A CA 1
ATOM 1479 C C . CYS A 1 183 ? -5.914 2.699 3.696 1.00 97.19 183 CYS A C 1
ATOM 1481 O O . CYS A 1 183 ? -6.570 1.679 3.486 1.00 97.19 183 CYS A O 1
ATOM 1483 N N . THR A 1 184 ? -4.580 2.674 3.698 1.00 98.00 184 THR A N 1
ATOM 1484 C CA . THR A 1 184 ? -3.825 1.441 3.446 1.00 98.00 184 THR A CA 1
ATOM 1485 C C . THR A 1 184 ? -3.974 0.401 4.565 1.00 98.00 184 THR A C 1
ATOM 1487 O O . THR A 1 184 ? -3.543 -0.738 4.374 1.00 98.00 184 THR A O 1
ATOM 1490 N N . LEU A 1 185 ? -4.539 0.733 5.739 1.00 97.94 185 LEU A N 1
ATOM 1491 C CA . LEU A 1 185 ? -4.836 -0.243 6.805 1.00 97.94 185 LEU A CA 1
ATOM 1492 C C . LEU A 1 185 ? -6.095 -1.071 6.510 1.00 97.94 185 LEU A C 1
ATOM 1494 O O . LEU A 1 185 ? -6.222 -2.173 7.037 1.00 97.94 185 LEU A O 1
ATOM 1498 N N . PHE A 1 186 ? -6.998 -0.584 5.651 1.00 97.31 186 PHE A N 1
ATOM 1499 C CA . PHE A 1 186 ? -8.213 -1.308 5.253 1.00 97.31 186 PHE A CA 1
ATOM 1500 C C . PHE A 1 186 ? -7.940 -2.437 4.245 1.00 97.31 186 PHE A C 1
ATOM 1502 O O . PHE A 1 186 ? -8.763 -3.343 4.073 1.00 97.31 186 PHE A O 1
ATOM 1509 N N . LEU A 1 187 ? -6.784 -2.387 3.573 1.00 97.12 187 LEU A N 1
ATOM 1510 C CA . LEU A 1 187 ? -6.363 -3.371 2.579 1.00 97.12 187 LEU A CA 1
ATOM 1511 C C . LEU A 1 187 ? -6.228 -4.769 3.205 1.00 97.12 187 LEU A C 1
ATOM 1513 O O . LEU A 1 187 ? -5.691 -4.884 4.311 1.00 97.12 187 LEU A O 1
ATOM 1517 N N . PRO A 1 188 ? -6.606 -5.846 2.492 1.00 96.88 188 PRO A N 1
ATOM 1518 C CA . PRO A 1 188 ? -6.254 -7.206 2.891 1.00 96.88 188 PRO A CA 1
ATOM 1519 C C . PRO A 1 188 ? -4.745 -7.316 3.183 1.00 96.88 188 PRO A C 1
ATOM 1521 O O . PRO A 1 188 ? -3.953 -6.761 2.411 1.00 96.88 188 PRO A O 1
ATOM 1524 N N . PRO A 1 189 ? -4.306 -8.033 4.236 1.00 97.75 189 PRO A N 1
ATOM 1525 C CA . PRO A 1 189 ? -2.894 -8.087 4.626 1.00 97.75 189 PRO A CA 1
ATOM 1526 C C . PRO A 1 189 ? -1.937 -8.470 3.491 1.00 97.75 189 PRO A C 1
ATOM 1528 O O . PRO A 1 189 ? -0.874 -7.864 3.336 1.00 97.75 189 PRO A O 1
ATOM 1531 N N . ALA A 1 190 ? -2.334 -9.419 2.635 1.00 97.25 190 ALA A N 1
ATOM 1532 C CA . ALA A 1 190 ? -1.559 -9.809 1.458 1.00 97.25 190 ALA A CA 1
ATOM 1533 C C . ALA A 1 190 ? -1.410 -8.666 0.436 1.00 97.25 190 ALA A C 1
ATOM 1535 O O . ALA A 1 190 ? -0.334 -8.486 -0.137 1.00 97.25 190 ALA A O 1
ATOM 1536 N N . SER A 1 191 ? -2.445 -7.844 0.249 1.00 97.31 191 SER A N 1
ATOM 1537 C CA . SER A 1 191 ? -2.394 -6.649 -0.600 1.00 97.31 191 SER A CA 1
ATOM 1538 C C . SER A 1 191 ? -1.520 -5.547 0.006 1.00 97.31 191 SER A C 1
ATOM 1540 O O . SER A 1 191 ? -0.639 -5.034 -0.685 1.00 97.31 191 SER A O 1
ATOM 1542 N N . ARG A 1 192 ? -1.664 -5.229 1.307 1.00 97.88 192 ARG A N 1
ATOM 1543 C CA . ARG A 1 192 ? -0.786 -4.245 1.980 1.00 97.88 192 ARG A CA 1
ATOM 1544 C C . ARG A 1 192 ? 0.682 -4.672 1.904 1.00 97.88 192 ARG A C 1
ATOM 1546 O O . ARG A 1 192 ? 1.549 -3.847 1.621 1.00 97.88 192 ARG A O 1
ATOM 1553 N N . ARG A 1 193 ? 0.968 -5.965 2.082 1.00 98.00 193 ARG A N 1
ATOM 1554 C CA . ARG A 1 193 ? 2.314 -6.531 1.932 1.00 98.00 193 ARG A CA 1
ATOM 1555 C C . ARG A 1 193 ? 2.856 -6.399 0.506 1.00 98.00 193 ARG A C 1
ATOM 1557 O O . ARG A 1 193 ? 3.996 -5.964 0.343 1.00 98.00 193 ARG A O 1
ATOM 1564 N N . LYS A 1 194 ? 2.058 -6.728 -0.518 1.00 98.06 194 LYS A N 1
ATOM 1565 C CA . LYS A 1 194 ? 2.428 -6.535 -1.935 1.00 98.06 194 LYS A CA 1
ATOM 1566 C C . LYS A 1 194 ? 2.772 -5.072 -2.214 1.00 98.06 194 LYS A C 1
ATOM 1568 O O . LYS A 1 194 ? 3.841 -4.809 -2.758 1.00 98.06 194 LYS A O 1
ATOM 1573 N N . LEU A 1 195 ? 1.945 -4.132 -1.745 1.00 98.56 195 LEU A N 1
ATOM 1574 C CA . LEU A 1 195 ? 2.195 -2.691 -1.855 1.00 98.56 195 LEU A CA 1
ATOM 1575 C C . LEU A 1 195 ? 3.510 -2.279 -1.175 1.00 98.56 195 LEU A C 1
ATOM 1577 O O . LEU A 1 195 ? 4.348 -1.623 -1.787 1.00 98.56 195 LEU A O 1
ATOM 1581 N N . GLN A 1 196 ? 3.722 -2.710 0.072 1.00 98.50 196 GLN A N 1
ATOM 1582 C CA . GLN A 1 196 ? 4.936 -2.429 0.845 1.00 98.50 196 GLN A CA 1
ATOM 1583 C C . GLN A 1 196 ? 6.211 -2.919 0.158 1.00 98.50 196 GLN A C 1
ATOM 1585 O O . GLN A 1 196 ? 7.219 -2.213 0.172 1.00 98.50 196 GLN A O 1
ATOM 1590 N N . LEU A 1 197 ? 6.190 -4.121 -0.418 1.00 98.38 197 LEU A N 1
ATOM 1591 C CA . LEU A 1 197 ? 7.347 -4.696 -1.101 1.00 98.38 197 LEU A CA 1
ATOM 1592 C C . LEU A 1 197 ? 7.575 -4.047 -2.471 1.00 98.38 197 LEU A C 1
ATOM 1594 O O . LEU A 1 197 ? 8.723 -3.759 -2.810 1.00 98.38 197 LEU A O 1
ATOM 1598 N N . LEU A 1 198 ? 6.501 -3.754 -3.210 1.00 98.62 198 LEU A N 1
ATOM 1599 C CA . LEU A 1 198 ? 6.558 -3.067 -4.498 1.00 98.62 198 LEU A CA 1
ATOM 1600 C C . LEU A 1 198 ? 7.126 -1.653 -4.349 1.00 98.62 198 LEU A C 1
ATOM 1602 O O . LEU A 1 198 ? 8.164 -1.371 -4.942 1.00 98.62 198 LEU A O 1
ATOM 1606 N N . MET A 1 199 ? 6.530 -0.808 -3.497 1.00 98.62 199 MET A N 1
ATOM 1607 C CA . MET A 1 199 ? 6.987 0.574 -3.285 1.00 98.62 199 MET A CA 1
ATOM 1608 C C . MET A 1 199 ? 8.451 0.629 -2.825 1.00 98.62 199 MET A C 1
ATOM 1610 O O . MET A 1 199 ? 9.231 1.428 -3.338 1.00 98.62 199 MET A O 1
ATOM 1614 N N . ARG A 1 200 ? 8.870 -0.277 -1.927 1.00 97.75 200 ARG A N 1
ATOM 1615 C CA . ARG A 1 200 ? 10.276 -0.387 -1.490 1.00 97.75 200 ARG A CA 1
ATOM 1616 C C . ARG A 1 200 ? 11.228 -0.784 -2.611 1.00 97.75 200 ARG A C 1
ATOM 1618 O O . ARG A 1 200 ? 12.354 -0.294 -2.627 1.00 97.75 200 ARG A O 1
ATOM 1625 N N . MET A 1 201 ? 10.820 -1.691 -3.501 1.00 97.56 201 MET A N 1
ATOM 1626 C CA . MET A 1 201 ? 11.641 -2.078 -4.647 1.00 97.56 201 MET A CA 1
ATOM 1627 C C . MET A 1 201 ? 11.825 -0.885 -5.580 1.00 97.56 201 MET A C 1
ATOM 1629 O O . MET A 1 201 ? 12.956 -0.492 -5.849 1.00 97.56 201 MET A O 1
ATOM 1633 N N . ILE A 1 202 ? 10.724 -0.295 -6.041 1.00 97.94 202 ILE A N 1
ATOM 1634 C CA . ILE A 1 202 ? 10.761 0.708 -7.105 1.00 97.94 202 ILE A CA 1
ATOM 1635 C C . ILE A 1 202 ? 11.327 2.055 -6.636 1.00 97.94 202 ILE A C 1
ATOM 1637 O O . ILE A 1 202 ? 12.060 2.691 -7.389 1.00 97.94 202 ILE A O 1
ATOM 1641 N N . SER A 1 203 ? 11.089 2.443 -5.376 1.00 97.88 203 SER A N 1
ATOM 1642 C CA . SER A 1 203 ? 11.732 3.609 -4.751 1.00 97.88 203 SER A CA 1
ATOM 1643 C C . SER A 1 203 ? 13.250 3.405 -4.627 1.00 97.88 203 SER A C 1
ATOM 1645 O O . SER A 1 203 ? 14.039 4.284 -4.961 1.00 97.88 203 SER A O 1
ATOM 1647 N N . ARG A 1 204 ? 13.709 2.195 -4.271 1.00 96.38 204 ARG A N 1
ATOM 1648 C CA . ARG A 1 204 ? 15.150 1.889 -4.276 1.00 96.38 204 ARG A CA 1
ATOM 1649 C C . ARG A 1 204 ? 15.752 1.844 -5.672 1.00 96.38 204 ARG A C 1
ATOM 1651 O O . ARG A 1 204 ? 16.861 2.330 -5.844 1.00 96.38 204 ARG A O 1
ATOM 1658 N N . MET A 1 205 ? 15.051 1.290 -6.661 1.00 95.94 205 MET A N 1
ATOM 1659 C CA . MET A 1 205 ? 15.515 1.280 -8.052 1.00 95.94 205 MET A CA 1
ATOM 1660 C C . MET A 1 205 ? 15.656 2.697 -8.616 1.00 95.94 205 MET A C 1
ATOM 1662 O O . MET A 1 205 ? 16.633 2.971 -9.305 1.00 95.94 205 MET A O 1
ATOM 1666 N N . SER A 1 206 ? 14.726 3.608 -8.308 1.00 95.94 206 SER A N 1
ATOM 1667 C CA . SER A 1 206 ? 14.794 4.998 -8.776 1.00 95.94 206 SER A CA 1
ATOM 1668 C C . SER A 1 206 ? 15.936 5.804 -8.142 1.00 95.94 206 SER A C 1
ATOM 1670 O O . SER A 1 206 ? 16.431 6.739 -8.765 1.00 95.94 206 SER A O 1
ATOM 1672 N N . GLN A 1 207 ? 16.381 5.413 -6.944 1.00 94.62 207 GLN A N 1
ATOM 1673 C CA . GLN A 1 207 ? 17.492 6.020 -6.200 1.00 94.62 207 GLN A CA 1
ATOM 1674 C C . GLN A 1 207 ? 18.849 5.325 -6.439 1.00 94.62 207 GLN A C 1
ATOM 1676 O O . GLN A 1 207 ? 19.875 5.789 -5.939 1.00 94.62 207 GLN A O 1
ATOM 1681 N N . ASN A 1 208 ? 18.881 4.200 -7.163 1.00 93.38 208 ASN A N 1
ATOM 1682 C CA . ASN A 1 208 ? 20.090 3.396 -7.331 1.00 93.38 208 ASN A CA 1
ATOM 1683 C C . ASN A 1 208 ? 20.921 3.851 -8.539 1.00 93.38 208 ASN A C 1
ATOM 1685 O O . ASN A 1 208 ? 20.596 3.538 -9.683 1.00 93.38 208 ASN A O 1
ATOM 1689 N N . MET A 1 209 ? 22.036 4.529 -8.268 1.00 90.38 209 MET A N 1
ATOM 1690 C CA . MET A 1 209 ? 22.973 5.004 -9.294 1.00 90.38 209 MET A CA 1
ATOM 1691 C C . MET A 1 209 ? 23.760 3.880 -9.988 1.00 90.38 209 MET A C 1
ATOM 1693 O O . MET A 1 209 ? 24.264 4.100 -11.088 1.00 90.38 209 MET A O 1
ATOM 1697 N N . ASP A 1 210 ? 23.852 2.690 -9.382 1.00 90.62 210 ASP A N 1
ATOM 1698 C CA . ASP A 1 210 ? 24.555 1.536 -9.956 1.00 90.62 210 ASP A CA 1
ATOM 1699 C C . ASP A 1 210 ? 23.652 0.683 -10.874 1.00 90.62 210 ASP A C 1
ATOM 1701 O O . ASP A 1 210 ? 24.138 -0.225 -11.553 1.00 90.62 210 ASP A O 1
ATOM 1705 N N . LEU A 1 211 ? 22.333 0.928 -10.885 1.00 91.06 211 LEU A N 1
ATOM 1706 C CA . LEU A 1 211 ? 21.371 0.222 -11.738 1.00 91.06 211 LEU A CA 1
ATOM 1707 C C . LEU A 1 211 ? 21.427 0.782 -13.174 1.00 91.06 211 LEU A C 1
ATOM 1709 O O . LEU A 1 211 ? 21.179 1.976 -13.365 1.00 91.06 211 LEU A O 1
ATOM 1713 N N . PRO A 1 212 ? 21.705 -0.044 -14.205 1.00 90.75 212 PRO A N 1
ATOM 1714 C CA . PRO A 1 212 ? 21.659 0.392 -15.596 1.00 90.75 212 PRO A CA 1
ATOM 1715 C C . PRO A 1 212 ? 20.300 0.984 -15.986 1.00 90.75 212 PRO A C 1
ATOM 1717 O O . PRO A 1 212 ? 19.250 0.584 -15.478 1.00 90.75 212 PRO A O 1
ATOM 1720 N N . ARG A 1 213 ? 20.302 1.921 -16.942 1.00 89.94 213 ARG A N 1
ATOM 1721 C CA . ARG A 1 213 ? 19.056 2.492 -17.467 1.00 89.94 213 ARG A CA 1
ATOM 1722 C C . ARG A 1 213 ? 18.207 1.406 -18.124 1.00 89.94 213 ARG A C 1
ATOM 1724 O O . ARG A 1 213 ? 18.604 0.815 -19.128 1.00 89.94 213 ARG A O 1
ATOM 1731 N N . LEU A 1 214 ? 17.008 1.209 -17.586 1.00 91.88 214 LEU A N 1
ATOM 1732 C CA . LEU A 1 214 ? 16.008 0.276 -18.110 1.00 91.88 214 LEU A CA 1
ATOM 1733 C C . LEU A 1 214 ? 15.296 0.816 -19.364 1.00 91.88 214 LEU A C 1
ATOM 1735 O O . LEU A 1 214 ? 14.791 0.035 -20.162 1.00 91.88 214 LEU A O 1
ATOM 1739 N N . HIS A 1 215 ? 15.294 2.139 -19.554 1.00 92.19 215 HIS A N 1
ATOM 1740 C CA . HIS A 1 215 ? 14.780 2.816 -20.743 1.00 92.19 215 HIS A CA 1
ATOM 1741 C C . HIS A 1 215 ? 15.705 3.978 -21.124 1.00 92.19 215 HIS A C 1
ATOM 1743 O O . HIS A 1 215 ? 16.256 4.651 -20.251 1.00 92.19 215 HIS A O 1
ATOM 1749 N N . ASP A 1 216 ? 15.874 4.234 -22.420 1.00 89.06 216 ASP A N 1
ATOM 1750 C CA . ASP A 1 216 ? 16.923 5.147 -22.889 1.00 89.06 216 ASP A CA 1
ATOM 1751 C C . ASP A 1 216 ? 16.540 6.629 -22.686 1.00 89.06 216 ASP A C 1
ATOM 1753 O O . ASP A 1 216 ? 17.385 7.451 -22.317 1.00 89.06 216 ASP A O 1
ATOM 1757 N N . ALA A 1 217 ? 15.247 6.950 -22.847 1.00 91.69 217 ALA A N 1
ATOM 1758 C CA . ALA A 1 217 ? 14.703 8.315 -22.803 1.00 91.69 217 ALA A CA 1
ATOM 1759 C C . ALA A 1 217 ? 13.862 8.668 -21.555 1.00 91.69 217 ALA A C 1
ATOM 1761 O O . ALA A 1 217 ? 13.549 9.838 -21.354 1.00 91.69 217 ALA A O 1
ATOM 1762 N N . ILE A 1 218 ? 13.475 7.690 -20.725 1.00 93.12 218 ILE A N 1
ATOM 1763 C CA . ILE A 1 218 ? 12.559 7.903 -19.584 1.00 93.12 218 ILE A CA 1
ATOM 1764 C C . ILE A 1 218 ? 13.352 7.705 -18.292 1.00 93.12 218 ILE A C 1
ATOM 1766 O O . ILE A 1 218 ? 14.080 6.723 -18.157 1.00 93.12 218 ILE A O 1
ATOM 1770 N N . ALA A 1 219 ? 13.224 8.636 -17.344 1.00 93.56 219 ALA A N 1
ATOM 1771 C CA . ALA A 1 219 ? 13.869 8.523 -16.039 1.00 93.56 219 ALA A CA 1
ATOM 1772 C C . ALA A 1 219 ? 13.337 7.304 -15.266 1.00 93.56 219 ALA A C 1
ATOM 1774 O O . ALA A 1 219 ? 12.136 7.039 -15.282 1.00 93.56 219 ALA A O 1
ATOM 1775 N N . THR A 1 220 ? 14.213 6.591 -14.547 1.00 94.75 220 THR A N 1
ATOM 1776 C CA . THR A 1 220 ? 13.856 5.354 -13.828 1.00 94.75 220 THR A CA 1
ATOM 1777 C C . THR A 1 220 ? 12.648 5.542 -12.909 1.00 94.75 220 THR A C 1
ATOM 1779 O O . THR A 1 220 ? 11.766 4.695 -12.901 1.00 94.75 220 THR A O 1
ATOM 1782 N N . HIS A 1 221 ? 12.561 6.668 -12.193 1.00 96.31 221 HIS A N 1
ATOM 1783 C CA . HIS A 1 221 ? 11.413 7.018 -11.344 1.00 96.31 221 HIS A CA 1
ATOM 1784 C C . HIS A 1 221 ? 10.088 7.066 -12.124 1.00 96.31 221 HIS A C 1
ATOM 1786 O O . HIS A 1 221 ? 9.165 6.321 -11.805 1.00 96.31 221 HIS A O 1
ATOM 1792 N N . THR A 1 222 ? 10.031 7.849 -13.204 1.00 95.75 222 THR A N 1
ATOM 1793 C CA . THR A 1 222 ? 8.854 7.962 -14.080 1.00 95.75 222 THR A CA 1
ATOM 1794 C C . THR A 1 222 ? 8.482 6.621 -14.713 1.00 95.75 222 THR A C 1
ATOM 1796 O O . THR A 1 222 ? 7.304 6.274 -14.764 1.00 95.75 222 THR A O 1
ATOM 1799 N N . LEU A 1 223 ? 9.480 5.839 -15.145 1.00 96.19 223 LEU A N 1
ATOM 1800 C CA . LEU A 1 223 ? 9.273 4.494 -15.683 1.00 96.19 223 LEU A CA 1
ATOM 1801 C C . LEU A 1 223 ? 8.647 3.564 -14.637 1.00 96.19 223 LEU A C 1
ATOM 1803 O O . LEU A 1 223 ? 7.706 2.850 -14.961 1.00 96.19 223 LEU A O 1
ATOM 1807 N N . MET A 1 224 ? 9.138 3.572 -13.394 1.00 97.06 224 MET A N 1
ATOM 1808 C CA . MET A 1 224 ? 8.556 2.772 -12.314 1.00 97.06 224 MET A CA 1
ATOM 1809 C C . MET A 1 224 ? 7.105 3.178 -12.030 1.00 97.06 224 MET A C 1
ATOM 1811 O O . MET A 1 224 ? 6.233 2.313 -11.966 1.00 97.06 224 MET A O 1
ATOM 1815 N N . ALA A 1 225 ? 6.841 4.480 -11.878 1.00 96.56 225 ALA A N 1
ATOM 1816 C CA . ALA A 1 225 ? 5.510 4.981 -11.551 1.00 96.56 225 ALA A CA 1
ATOM 1817 C C . ALA A 1 225 ? 4.478 4.617 -12.631 1.00 96.56 225 ALA A C 1
ATOM 1819 O O . ALA A 1 225 ? 3.382 4.164 -12.308 1.00 96.56 225 ALA A O 1
ATOM 1820 N N . HIS A 1 226 ? 4.861 4.744 -13.905 1.00 94.56 226 HIS A N 1
ATOM 1821 C CA . HIS A 1 226 ? 4.028 4.374 -15.047 1.00 94.56 226 HIS A CA 1
ATOM 1822 C C . HIS A 1 226 ? 3.881 2.853 -15.202 1.00 94.56 226 HIS A C 1
ATOM 1824 O O . HIS A 1 226 ? 2.792 2.368 -15.487 1.00 94.56 226 HIS A O 1
ATOM 1830 N N . MET A 1 227 ? 4.953 2.072 -15.028 1.00 95.12 227 MET A N 1
ATOM 1831 C CA . MET A 1 227 ? 4.916 0.619 -15.253 1.00 95.12 227 MET A CA 1
ATOM 1832 C C . MET A 1 227 ? 4.004 -0.104 -14.256 1.00 95.12 227 MET A C 1
ATOM 1834 O O . MET A 1 227 ? 3.370 -1.098 -14.605 1.00 95.12 227 MET A O 1
ATOM 1838 N N . PHE A 1 228 ? 3.933 0.389 -13.017 1.00 96.12 228 PHE A N 1
ATOM 1839 C CA . PHE A 1 228 ? 3.160 -0.239 -11.947 1.00 96.12 228 PHE A CA 1
ATOM 1840 C C . PHE A 1 228 ? 1.836 0.473 -11.622 1.00 96.12 228 PHE A C 1
ATOM 1842 O O . PHE A 1 228 ? 1.125 -0.002 -10.736 1.00 96.12 228 PHE A O 1
ATOM 1849 N N . SER A 1 229 ? 1.469 1.545 -12.337 1.00 94.00 229 SER A N 1
ATOM 1850 C CA . SER A 1 229 ? 0.224 2.309 -12.132 1.00 94.00 229 SER A CA 1
ATOM 1851 C C . SER A 1 229 ? -1.007 1.392 -12.083 1.00 94.00 229 SER A C 1
ATOM 1853 O O . SER A 1 229 ? -1.616 1.247 -11.024 1.00 94.00 229 SER A O 1
ATOM 1855 N N . HIS A 1 230 ? -1.270 0.673 -13.178 1.00 90.50 230 HIS A N 1
ATOM 1856 C CA . HIS A 1 230 ? -2.403 -0.239 -13.368 1.00 90.50 230 HIS A CA 1
ATOM 1857 C C . HIS A 1 230 ? -2.502 -1.344 -12.301 1.00 90.50 230 HIS A C 1
ATOM 1859 O O . HIS A 1 230 ? -3.592 -1.697 -11.855 1.00 90.50 230 HIS A O 1
ATOM 1865 N N . CYS A 1 231 ? -1.369 -1.906 -11.857 1.00 93.44 231 CYS A N 1
ATOM 1866 C CA . CYS A 1 231 ? -1.397 -2.962 -10.838 1.00 93.44 231 CYS A CA 1
ATOM 1867 C C . CYS A 1 231 ? -1.666 -2.416 -9.426 1.00 93.44 231 CYS A C 1
ATOM 1869 O O . CYS A 1 231 ? -2.122 -3.162 -8.560 1.00 93.44 231 CYS A O 1
ATOM 1871 N N . VAL A 1 232 ? -1.401 -1.129 -9.176 1.00 95.00 232 VAL A N 1
ATOM 1872 C CA . VAL A 1 232 ? -1.667 -0.472 -7.891 1.00 95.00 232 VAL A CA 1
ATOM 1873 C C . VAL A 1 232 ? -3.102 0.047 -7.846 1.00 95.00 232 VAL A C 1
ATOM 1875 O O . VAL A 1 232 ? -3.842 -0.332 -6.937 1.00 95.00 232 VAL A O 1
ATOM 1878 N N . LEU A 1 233 ? -3.495 0.857 -8.831 1.00 90.50 233 LEU A N 1
ATOM 1879 C CA . LEU A 1 233 ? -4.820 1.456 -8.977 1.00 90.50 233 LEU A CA 1
ATOM 1880 C C . LEU A 1 233 ? -5.317 1.244 -10.414 1.00 90.50 233 LEU A C 1
ATOM 1882 O O . LEU A 1 233 ? -4.614 1.572 -11.365 1.00 90.50 233 LEU A O 1
ATOM 1886 N N . GLY A 1 234 ? -6.538 0.734 -10.557 1.00 79.19 234 GLY A N 1
ATOM 1887 C CA . GLY A 1 234 ? -7.210 0.636 -11.848 1.00 79.19 234 GLY A CA 1
ATOM 1888 C C . GLY A 1 234 ? -8.649 0.155 -11.698 1.00 79.19 234 GLY A C 1
ATOM 1889 O O . GLY A 1 234 ? -8.943 -0.701 -10.855 1.00 79.19 234 GLY A O 1
ATOM 1890 N N . CYS A 1 235 ? -9.547 0.710 -12.508 1.00 68.75 235 CYS A N 1
ATOM 1891 C CA . CYS A 1 235 ? -10.935 0.274 -12.614 1.00 68.75 235 CYS A CA 1
ATOM 1892 C C . CYS A 1 235 ? -11.125 -0.737 -13.765 1.00 68.75 235 CYS A C 1
ATOM 1894 O O . CYS A 1 235 ? -10.369 -0.752 -14.731 1.00 68.75 235 CYS A O 1
ATOM 1896 N N . LYS A 1 236 ? -12.164 -1.584 -13.695 1.00 60.53 236 LYS A N 1
ATOM 1897 C CA . LYS A 1 236 ? -12.549 -2.471 -14.815 1.00 60.53 236 LYS A CA 1
ATOM 1898 C C . LYS A 1 236 ? -13.359 -1.765 -15.911 1.00 60.53 236 LYS A C 1
ATOM 1900 O O . LYS A 1 236 ? -13.594 -2.372 -16.951 1.00 60.53 236 LYS A O 1
ATOM 1905 N N . GLU A 1 237 ? -13.833 -0.545 -15.654 1.00 58.31 237 GLU A N 1
ATOM 1906 C CA . GLU A 1 237 ? -14.902 0.098 -16.435 1.00 58.31 237 GLU A CA 1
ATOM 1907 C C . GLU A 1 237 ? -14.510 1.458 -17.047 1.00 58.31 237 GLU A C 1
ATOM 1909 O O . GLU A 1 237 ? -15.166 1.900 -17.986 1.00 58.31 237 GLU A O 1
ATOM 1914 N N . GLU A 1 238 ? -13.424 2.099 -16.594 1.00 53.25 238 GLU A N 1
ATOM 1915 C CA . GLU A 1 238 ? -12.943 3.389 -17.121 1.00 53.25 238 GLU A CA 1
ATOM 1916 C C . GLU A 1 238 ? -11.489 3.257 -17.602 1.00 53.25 238 GLU A C 1
ATOM 1918 O O . GLU A 1 238 ? -10.593 3.024 -16.797 1.00 53.25 238 GLU A O 1
ATOM 1923 N N . MET A 1 239 ? -11.249 3.367 -18.917 1.00 55.44 239 MET A N 1
ATOM 1924 C CA . MET A 1 239 ? -9.938 3.045 -19.515 1.00 55.44 239 MET A CA 1
ATOM 1925 C C . MET A 1 239 ? -8.997 4.240 -19.748 1.00 55.44 239 MET A C 1
ATOM 1927 O O . MET A 1 239 ? -7.788 4.036 -19.727 1.00 55.44 239 MET A O 1
ATOM 1931 N N . ASP A 1 240 ? -9.506 5.465 -19.943 1.00 52.69 240 ASP A N 1
ATOM 1932 C CA . ASP A 1 240 ? -8.683 6.582 -20.462 1.00 52.69 240 ASP A CA 1
ATOM 1933 C C . ASP A 1 240 ? -8.476 7.764 -19.491 1.00 52.69 240 ASP A C 1
ATOM 1935 O O . ASP A 1 240 ? -7.556 8.560 -19.676 1.00 52.69 240 ASP A O 1
ATOM 1939 N N . LEU A 1 241 ? -9.300 7.912 -18.444 1.00 53.19 241 LEU A N 1
ATOM 1940 C CA . LEU A 1 241 ? -9.165 9.017 -17.472 1.00 53.19 241 LEU A CA 1
ATOM 1941 C C . LEU A 1 241 ? -8.147 8.706 -16.350 1.00 53.19 241 LEU A C 1
ATOM 1943 O O . LEU A 1 241 ? -7.760 9.593 -15.588 1.00 53.19 241 LEU A O 1
ATOM 1947 N N . ASP A 1 242 ? -7.723 7.444 -16.254 1.00 66.69 242 ASP A N 1
ATOM 1948 C CA . ASP A 1 242 ? -7.221 6.834 -15.017 1.00 66.69 242 ASP A CA 1
ATOM 1949 C C . ASP A 1 242 ? -5.679 6.697 -14.975 1.00 66.69 242 ASP A C 1
ATOM 1951 O O . ASP A 1 242 ? -5.070 6.788 -13.912 1.00 66.69 242 ASP A O 1
ATOM 1955 N N . GLU A 1 243 ? -4.989 6.562 -16.119 1.00 78.31 243 GLU A N 1
ATOM 1956 C CA . GLU A 1 243 ? -3.552 6.214 -16.141 1.00 78.31 243 GLU A CA 1
ATOM 1957 C C . GLU A 1 243 ? -2.633 7.313 -15.572 1.00 78.31 243 GLU A C 1
ATOM 1959 O O . GLU A 1 243 ? -1.729 7.022 -14.781 1.00 78.31 243 GLU A O 1
ATOM 1964 N N . LEU A 1 244 ? -2.864 8.588 -15.911 1.00 86.12 244 LEU A N 1
ATOM 1965 C CA . LEU A 1 244 ? -2.075 9.706 -15.369 1.00 86.12 244 LEU A CA 1
ATOM 1966 C C . LEU A 1 244 ? -2.330 9.898 -13.864 1.00 86.12 244 LEU A C 1
ATOM 1968 O O . LEU A 1 244 ? -1.417 10.240 -13.109 1.00 86.12 244 LEU A O 1
ATOM 1972 N N . LEU A 1 245 ? -3.566 9.653 -13.429 1.00 87.88 245 LEU A N 1
ATOM 1973 C CA . LEU A 1 245 ? -3.991 9.735 -12.035 1.00 87.88 245 LEU A CA 1
ATOM 1974 C C . LEU A 1 245 ? -3.380 8.600 -11.201 1.00 87.88 245 LEU A C 1
ATOM 1976 O O . LEU A 1 245 ? -2.742 8.870 -10.182 1.00 87.88 245 LEU A O 1
ATOM 1980 N N . ALA A 1 246 ? -3.462 7.357 -11.676 1.00 90.94 246 ALA A N 1
ATOM 1981 C CA . ALA A 1 246 ? -2.795 6.204 -11.080 1.00 90.94 246 ALA A CA 1
ATOM 1982 C C . ALA A 1 246 ? -1.266 6.382 -11.047 1.00 90.94 246 ALA A C 1
ATOM 1984 O O . ALA A 1 246 ? -0.642 6.145 -10.015 1.00 90.94 246 ALA A O 1
ATOM 1985 N N . THR A 1 247 ? -0.655 6.886 -12.125 1.00 94.06 247 THR A N 1
ATOM 1986 C CA . THR A 1 247 ? 0.790 7.185 -12.179 1.00 94.06 247 THR A CA 1
ATOM 1987 C C . THR A 1 247 ? 1.189 8.251 -11.152 1.00 94.06 247 THR A C 1
ATOM 1989 O O . THR A 1 247 ? 2.199 8.093 -10.464 1.00 94.06 247 THR A O 1
ATOM 1992 N N . ARG A 1 248 ? 0.381 9.307 -10.972 1.00 95.00 248 ARG A N 1
ATOM 1993 C CA . ARG A 1 248 ? 0.593 10.328 -9.929 1.00 95.00 248 ARG A CA 1
ATOM 1994 C C . ARG A 1 248 ? 0.459 9.744 -8.519 1.00 95.00 248 ARG A C 1
ATOM 1996 O O . ARG A 1 248 ? 1.278 10.076 -7.663 1.00 95.00 248 ARG A O 1
ATOM 2003 N N . LEU A 1 249 ? -0.519 8.863 -8.278 1.00 96.12 249 LEU A N 1
ATOM 2004 C CA . LEU A 1 249 ? -0.649 8.164 -6.995 1.00 96.12 249 LEU A CA 1
ATOM 2005 C C . LEU A 1 249 ? 0.573 7.287 -6.716 1.00 96.12 249 LEU A C 1
ATOM 2007 O O . LEU A 1 249 ? 1.121 7.354 -5.620 1.00 96.12 249 LEU A O 1
ATOM 2011 N N . VAL A 1 250 ? 1.017 6.488 -7.692 1.00 97.12 250 VAL A N 1
ATOM 2012 C CA . VAL A 1 250 ? 2.193 5.625 -7.525 1.00 97.12 250 VAL A CA 1
ATOM 2013 C C . VAL A 1 250 ? 3.448 6.456 -7.293 1.00 97.12 250 VAL A C 1
ATOM 2015 O O . VAL A 1 250 ? 4.178 6.142 -6.363 1.00 97.12 250 VAL A O 1
ATOM 2018 N N . SER A 1 251 ? 3.667 7.546 -8.035 1.00 97.56 251 SER A N 1
ATOM 2019 C CA . SER A 1 251 ? 4.769 8.485 -7.770 1.00 97.56 251 SER A CA 1
ATOM 2020 C C . SER A 1 251 ? 4.773 8.947 -6.309 1.00 97.56 251 SER A C 1
ATOM 2022 O O . SER A 1 251 ? 5.758 8.755 -5.604 1.00 97.56 251 SER A O 1
ATOM 2024 N N . PHE A 1 252 ? 3.648 9.465 -5.811 1.00 98.31 252 PHE A N 1
ATOM 2025 C CA . PHE A 1 252 ? 3.546 9.931 -4.426 1.00 98.31 252 PHE A CA 1
ATOM 2026 C C . PHE A 1 252 ? 3.753 8.798 -3.404 1.00 98.31 252 PHE A C 1
ATOM 2028 O O . PHE A 1 252 ? 4.459 8.961 -2.408 1.00 98.31 252 PHE A O 1
ATOM 2035 N N . LEU A 1 253 ? 3.195 7.612 -3.670 1.00 98.31 253 LEU A N 1
ATOM 2036 C CA . LEU A 1 253 ? 3.411 6.418 -2.851 1.00 98.31 253 LEU A CA 1
ATOM 2037 C C . LEU A 1 253 ? 4.873 5.956 -2.851 1.00 98.31 253 LEU A C 1
ATOM 2039 O O . LEU A 1 253 ? 5.305 5.414 -1.840 1.00 98.31 253 LEU A O 1
ATOM 2043 N N . MET A 1 254 ? 5.626 6.145 -3.940 1.00 97.88 254 MET A N 1
ATOM 2044 C CA . MET A 1 254 ? 7.056 5.822 -4.027 1.00 97.88 254 MET A CA 1
ATOM 2045 C C . MET A 1 254 ? 7.917 6.773 -3.202 1.00 97.88 254 MET A C 1
ATOM 2047 O O . MET A 1 254 ? 8.877 6.327 -2.564 1.00 97.88 254 MET A O 1
ATOM 2051 N N . ASP A 1 255 ? 7.576 8.059 -3.236 1.00 97.88 255 ASP A N 1
ATOM 2052 C CA . ASP A 1 255 ? 8.348 9.131 -2.614 1.00 97.88 255 ASP A CA 1
ATOM 2053 C C . ASP A 1 255 ? 8.132 9.146 -1.088 1.00 97.88 255 ASP A C 1
ATOM 2055 O O . ASP A 1 255 ? 9.096 9.211 -0.326 1.00 97.88 255 ASP A O 1
ATOM 2059 N N . HIS A 1 256 ? 6.894 8.919 -0.628 1.00 98.19 256 HIS A N 1
ATOM 2060 C CA . HIS A 1 256 ? 6.513 8.923 0.795 1.00 98.19 256 HIS A CA 1
ATOM 2061 C C . HIS A 1 256 ? 6.269 7.515 1.383 1.00 98.19 256 HIS A C 1
ATOM 2063 O O . HIS A 1 256 ? 5.628 7.351 2.427 1.00 98.19 256 HIS A O 1
ATOM 2069 N N . HIS A 1 257 ? 6.786 6.460 0.736 1.00 97.81 257 HIS A N 1
ATOM 2070 C CA . HIS A 1 257 ? 6.470 5.062 1.074 1.00 97.81 257 HIS A CA 1
ATOM 2071 C C . HIS A 1 257 ? 6.807 4.658 2.521 1.00 97.81 257 HIS A C 1
ATOM 2073 O O . HIS A 1 257 ? 6.277 3.664 3.030 1.00 97.81 257 HIS A O 1
ATOM 2079 N N . GLN A 1 258 ? 7.766 5.347 3.148 1.00 96.00 258 GLN A N 1
ATOM 2080 C CA . GLN A 1 258 ? 8.232 5.040 4.501 1.00 96.00 258 GLN A CA 1
ATOM 2081 C C . GLN A 1 258 ? 7.210 5.483 5.542 1.00 96.00 258 GLN A C 1
ATOM 2083 O O . GLN A 1 258 ? 6.934 4.724 6.463 1.00 96.00 258 GLN A O 1
ATOM 2088 N N . GLU A 1 259 ? 6.601 6.648 5.344 1.00 97.44 259 GLU A N 1
ATOM 2089 C CA . GLU A 1 259 ? 5.606 7.219 6.246 1.00 97.44 259 GLU A CA 1
ATOM 2090 C C . GLU A 1 259 ? 4.238 6.578 5.998 1.00 97.44 259 GLU A C 1
ATOM 2092 O O . GLU A 1 259 ? 3.634 6.016 6.914 1.00 97.44 259 GLU A O 1
ATOM 2097 N N . ILE A 1 260 ? 3.794 6.550 4.736 1.00 98.38 260 ILE A N 1
ATOM 2098 C CA . ILE A 1 260 ? 2.471 6.040 4.346 1.00 98.38 260 ILE A CA 1
ATOM 2099 C C . ILE A 1 260 ? 2.280 4.572 4.751 1.00 98.38 260 ILE A C 1
ATOM 2101 O O . ILE A 1 260 ? 1.209 4.183 5.206 1.00 98.38 260 ILE A O 1
ATOM 2105 N N . LEU A 1 261 ? 3.298 3.722 4.595 1.00 97.81 261 LEU A N 1
ATOM 2106 C CA . LEU A 1 261 ? 3.133 2.277 4.789 1.00 97.81 261 LEU A CA 1
ATOM 2107 C C . LEU A 1 261 ? 3.632 1.762 6.148 1.00 97.81 261 LEU A C 1
ATOM 2109 O O . LEU A 1 261 ? 3.592 0.548 6.382 1.00 97.81 261 LEU A O 1
ATOM 2113 N N . GLN A 1 262 ? 4.063 2.650 7.048 1.00 95.50 262 GLN A N 1
ATOM 2114 C CA . GLN A 1 262 ? 4.380 2.330 8.443 1.00 95.50 262 GLN A CA 1
ATOM 2115 C C . GLN A 1 262 ? 3.105 2.210 9.302 1.00 95.50 262 GLN A C 1
ATOM 2117 O O . GLN A 1 262 ? 2.002 2.555 8.879 1.00 95.50 262 GLN A O 1
ATOM 2122 N N . VAL A 1 263 ? 3.254 1.650 10.503 1.00 94.69 263 VAL A N 1
ATOM 2123 C CA . VAL A 1 263 ? 2.206 1.567 11.530 1.00 94.69 26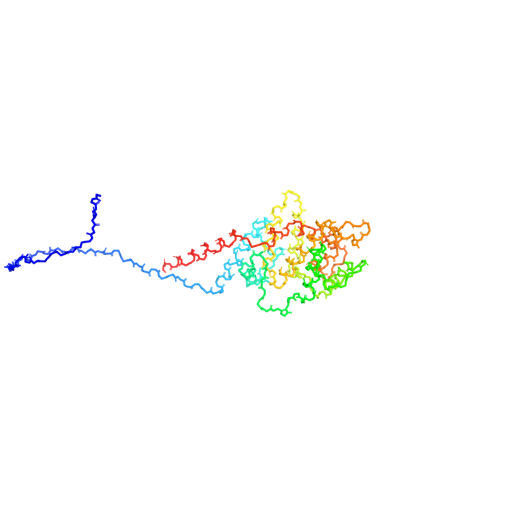3 VAL A CA 1
ATOM 2124 C C . VAL A 1 263 ? 2.064 2.931 12.235 1.00 94.69 263 VAL A C 1
ATOM 2126 O O . VAL A 1 263 ? 3.037 3.373 12.853 1.00 94.69 263 VAL A O 1
ATOM 2129 N N . PRO A 1 264 ? 0.896 3.605 12.190 1.00 96.25 264 PRO A N 1
ATOM 2130 C CA . PRO A 1 264 ? 0.657 4.849 12.927 1.00 96.25 264 PRO A CA 1
ATOM 2131 C C . PRO A 1 264 ? 0.637 4.639 14.449 1.00 96.25 264 PRO A C 1
ATOM 2133 O O . PRO A 1 264 ? -0.367 4.226 15.030 1.00 96.25 264 PRO A O 1
ATOM 2136 N N . VAL A 1 265 ? 1.735 4.990 15.122 1.00 95.19 265 VAL A N 1
ATOM 2137 C CA . VAL A 1 265 ? 1.863 4.868 16.590 1.00 95.19 265 VAL A CA 1
ATOM 2138 C C . VAL A 1 265 ? 0.804 5.697 17.333 1.00 95.19 265 VAL A C 1
ATOM 2140 O O . VAL A 1 265 ? 0.265 5.240 18.336 1.00 95.19 265 VAL A O 1
ATOM 2143 N N . TYR A 1 266 ? 0.434 6.878 16.822 1.00 95.62 266 TYR A N 1
ATOM 2144 C CA . TYR A 1 266 ? -0.625 7.701 17.426 1.00 95.62 266 TYR A CA 1
ATOM 2145 C C . TYR A 1 266 ? -1.984 6.977 17.445 1.00 95.62 266 TYR A C 1
ATOM 2147 O O . TYR A 1 266 ? -2.708 7.050 18.437 1.00 95.62 266 TYR A O 1
ATOM 2155 N N . LEU A 1 267 ? -2.305 6.237 16.378 1.00 96.56 267 LEU A N 1
ATOM 2156 C CA . LEU A 1 267 ? -3.548 5.478 16.249 1.00 96.56 267 LEU A CA 1
ATOM 2157 C C . LEU A 1 267 ? -3.546 4.277 17.200 1.00 96.56 267 LEU A C 1
ATOM 2159 O O . LEU A 1 267 ? -4.548 4.008 17.858 1.00 96.56 267 LEU A O 1
ATOM 2163 N N . GLN A 1 268 ? -2.401 3.595 17.316 1.00 95.88 268 GLN A N 1
ATOM 2164 C CA . GLN A 1 268 ? -2.211 2.507 18.274 1.00 95.88 268 GLN A CA 1
ATOM 2165 C C . GLN A 1 268 ? -2.424 2.983 19.717 1.00 95.88 268 GLN A C 1
ATOM 2167 O O . GLN A 1 268 ? -3.163 2.337 20.459 1.00 95.88 268 GLN A O 1
ATOM 2172 N N . ASN A 1 269 ? -1.843 4.126 20.090 1.00 97.12 269 ASN A N 1
ATOM 2173 C CA . ASN A 1 269 ? -2.025 4.720 21.415 1.00 97.12 269 ASN A CA 1
ATOM 2174 C C . ASN A 1 269 ? -3.496 5.092 21.657 1.00 97.12 269 ASN A C 1
ATOM 2176 O O . ASN A 1 269 ? -4.071 4.667 22.653 1.00 97.12 269 ASN A O 1
ATOM 2180 N N . ALA A 1 270 ? -4.144 5.783 20.710 1.00 97.25 270 ALA A N 1
ATOM 2181 C CA . ALA A 1 270 ? -5.552 6.172 20.829 1.00 97.25 270 ALA A CA 1
ATOM 2182 C C . ALA A 1 270 ? -6.495 4.967 21.023 1.00 97.25 270 ALA A C 1
ATOM 2184 O O . ALA A 1 270 ? -7.444 5.037 21.807 1.00 97.25 270 ALA A O 1
ATOM 2185 N N . VAL A 1 271 ? -6.222 3.845 20.347 1.00 96.69 271 VAL A N 1
ATOM 2186 C CA . VAL A 1 271 ? -6.970 2.593 20.532 1.00 96.69 271 VAL A CA 1
ATOM 2187 C C . VAL A 1 271 ? -6.684 1.955 21.891 1.00 96.69 271 VAL A C 1
ATOM 2189 O O . VAL A 1 271 ? -7.622 1.534 22.568 1.00 96.69 271 VAL A O 1
ATOM 2192 N N . GLN A 1 272 ? -5.424 1.911 22.331 1.00 96.06 272 GLN A N 1
ATOM 2193 C CA . GLN A 1 272 ? -5.056 1.384 23.650 1.00 96.06 272 GLN A CA 1
ATOM 2194 C C . GLN A 1 272 ? -5.684 2.195 24.792 1.00 96.06 272 GLN A C 1
ATOM 2196 O O . GLN A 1 272 ? -6.243 1.600 25.715 1.00 96.06 272 GLN A O 1
ATOM 2201 N N . ASP A 1 273 ? -5.669 3.525 24.699 1.00 96.31 273 ASP A N 1
ATOM 2202 C CA . ASP A 1 273 ? -6.289 4.432 25.667 1.00 96.31 273 ASP A CA 1
ATOM 2203 C C . ASP A 1 273 ? -7.811 4.240 25.720 1.00 96.31 27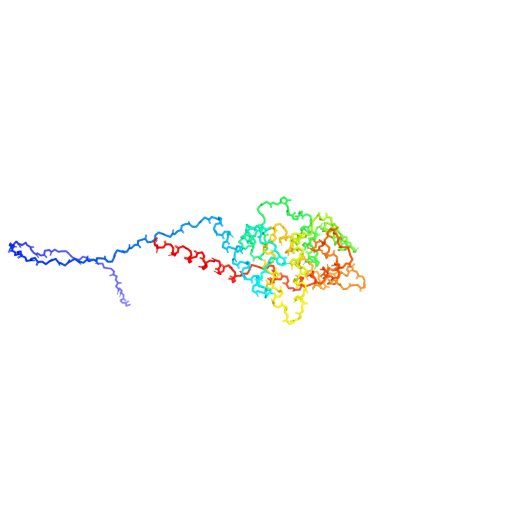3 ASP A C 1
ATOM 2205 O O . ASP A 1 273 ? -8.391 4.143 26.805 1.00 96.31 273 ASP A O 1
ATOM 2209 N N . HIS A 1 274 ? -8.470 4.109 24.563 1.00 95.56 274 HIS A N 1
ATOM 2210 C CA . HIS A 1 274 ? -9.912 3.869 24.509 1.00 95.56 274 HIS A CA 1
ATOM 2211 C C . HIS A 1 274 ? -10.296 2.486 25.059 1.00 95.56 274 HIS A C 1
ATOM 2213 O O . HIS A 1 274 ? -11.241 2.370 25.837 1.00 95.56 274 HIS A O 1
ATOM 2219 N N . ILE A 1 275 ? -9.524 1.441 24.745 1.00 94.12 275 ILE A N 1
ATOM 2220 C CA . ILE A 1 275 ? -9.675 0.104 25.342 1.00 94.12 275 ILE A CA 1
ATOM 2221 C C . ILE A 1 275 ? -9.491 0.168 26.866 1.00 94.12 275 ILE A C 1
ATOM 2223 O O . ILE A 1 275 ? -10.284 -0.408 27.613 1.00 94.12 275 ILE A O 1
ATOM 2227 N N . ALA A 1 276 ? -8.480 0.891 27.355 1.00 93.12 276 ALA A N 1
ATOM 2228 C CA . ALA A 1 276 ? -8.236 1.067 28.785 1.00 93.12 276 ALA A CA 1
ATOM 2229 C C . ALA A 1 276 ? -9.343 1.876 29.487 1.00 93.12 276 ALA A C 1
ATOM 2231 O O . ALA A 1 276 ? -9.619 1.627 30.661 1.00 93.12 276 ALA A O 1
ATOM 2232 N N . TYR A 1 277 ? -9.990 2.810 28.785 1.00 92.00 277 TYR A N 1
ATOM 2233 C CA . TYR A 1 277 ? -11.175 3.533 29.249 1.00 92.00 277 TYR A CA 1
ATOM 2234 C C . TYR A 1 277 ? -12.404 2.614 29.334 1.00 92.00 277 TYR A C 1
ATOM 2236 O O . TYR A 1 277 ? -13.007 2.507 30.401 1.00 92.00 277 TYR A O 1
ATOM 2244 N N . LEU A 1 278 ? -12.734 1.871 28.269 1.00 90.56 278 LEU A N 1
ATOM 2245 C CA . LEU A 1 278 ? -13.883 0.952 28.248 1.00 90.56 278 LEU A CA 1
ATOM 2246 C C . LEU A 1 278 ? -13.809 -0.116 29.352 1.00 90.56 278 LEU A C 1
ATOM 2248 O O . LEU A 1 278 ? -14.827 -0.466 29.947 1.00 90.56 278 LEU A O 1
ATOM 2252 N N . ARG A 1 279 ? -12.598 -0.576 29.692 1.00 88.38 279 ARG A N 1
ATOM 2253 C CA . ARG A 1 279 ? -12.349 -1.515 30.801 1.00 88.38 279 ARG A CA 1
ATOM 2254 C C . ARG A 1 279 ? -12.633 -0.950 32.201 1.00 88.38 279 ARG A C 1
ATOM 2256 O O . ARG A 1 279 ? -12.716 -1.739 33.138 1.00 88.38 279 ARG A O 1
ATOM 2263 N N . LYS A 1 280 ? -12.759 0.376 32.351 1.00 85.62 280 LYS A N 1
ATOM 2264 C CA . LYS A 1 280 ? -12.975 1.085 33.630 1.00 85.62 280 LYS A CA 1
ATOM 2265 C C . LYS A 1 280 ? -14.400 1.615 33.830 1.00 85.62 280 LYS A C 1
ATOM 2267 O O . 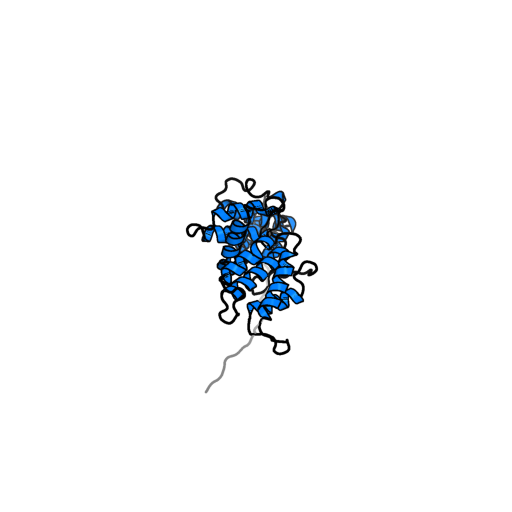LYS A 1 280 ? -14.753 1.939 34.955 1.00 85.62 280 LYS A O 1
ATOM 2272 N N . VAL A 1 281 ? -15.179 1.790 32.761 1.00 71.19 281 VAL A N 1
ATOM 2273 C CA . VAL A 1 281 ? -16.347 2.701 32.769 1.00 71.19 281 VAL A CA 1
ATOM 2274 C C . VAL A 1 281 ? -17.683 2.026 33.082 1.00 71.19 281 VAL A C 1
ATOM 2276 O O . VAL A 1 281 ? -18.615 2.710 33.490 1.00 71.19 281 VAL A O 1
ATOM 2279 N N . GLN A 1 282 ? -17.791 0.700 32.976 1.00 55.12 282 GLN A N 1
ATOM 2280 C CA . GLN A 1 282 ? -18.967 -0.017 33.486 1.00 55.12 282 GLN A CA 1
ATOM 2281 C C . GLN A 1 282 ? -18.837 -0.308 34.986 1.00 55.12 282 GLN A C 1
ATOM 2283 O O . GLN A 1 282 ? -18.600 -1.439 35.402 1.00 55.12 282 GLN A O 1
ATOM 2288 N N . ILE A 1 283 ? -19.014 0.753 35.773 1.00 49.34 283 ILE A N 1
ATOM 2289 C CA . ILE A 1 283 ? -19.370 0.703 37.193 1.00 49.34 283 ILE A CA 1
ATOM 2290 C C . ILE A 1 283 ? -20.661 1.518 37.339 1.00 49.34 283 ILE A C 1
ATOM 2292 O O . ILE A 1 283 ? -20.617 2.733 37.545 1.00 49.34 283 ILE A O 1
ATOM 2296 N N . THR A 1 284 ? -21.815 0.881 37.129 1.00 38.91 284 THR A N 1
ATOM 2297 C CA . THR A 1 284 ? -23.148 1.388 37.510 1.00 38.91 284 THR A CA 1
ATOM 2298 C C . THR A 1 284 ? -24.148 0.239 37.547 1.00 38.91 284 THR A C 1
ATOM 2300 O O . THR A 1 284 ? -24.058 -0.617 36.638 1.00 38.91 284 THR A O 1
#

Secondary structure (DSSP, 8-state):
---------------------------------------PPP---HHHHHHHHHHHHHHHHHHHTT-S-GGGT--GGG--HHHHHHHHHSB-TTS-B--S--TTSPPHHHHHHHHHHTTTT---TTS---TTHHHHHHHHHHHHHHT-SS-TT-GGGHHHHHHHGGG-STTTHHHHHHHHHHHTTSS-HHHHHHHHHHHHHHHHHHH-TTSPPSSSSS-HHHHHHHHHHHHHS--SS--SSSHHHHHHHHHHHHHSHHHHTS--HHHHHHHHHHHHHHHHH---

pLDDT: mean 83.02, std 22.2, range [24.8, 98.62]

Foldseek 3Di:
DDDDDDDDDDDDDDDDDDDDDDDDDDDPPPPPDPPPPPQDFDDDDPVRLLVLLLVLLLVQLCVLLVHPDCVVQADSVLFRSVLLVQLQPQADPLSAHDDPDCPLADDPLLLLLLVVLLDPPPDDPPDDDDPCVNLVSVVVNLVVLVPDPAALLGPNNQSVLLSLLVQLDPVNLVSSLSNLLSSLSSGHSNSLNVLLSLLSSQLSNLVDPNRDDSDDPDRSLLCSLQSNLCNHHDDPPDDPPRRVSSSSSSSSCNVSVSRSSHNPPVSVVSSVVVSVVVRPPPDD

Organism: Oncorhynchus mykiss (NCBI:txid8022)

InterPro domains:
  IPR000198 Rho GTPase-activating protein domain [PF00620] (136-211)
  IPR000198 Rho GTPase-activating protein domain [PS50238] (68-261)
  IPR008936 Rho GTPase activation protein [G3DSA:1.10.555.10] (104-275)
  IPR008936 Rho GTPase activation protein [SSF48350] (92-260)

Sequence (284 aa):
MREKEGFKCRSSKKLDKDTVENVVRSKQDMETEPVSEVVQPRVLTEEEIQDVWRGITLTHLQKTLGLTSLEVVLDPRHINPQNIVYNMTTVNKHGVVTLEDKTDDLPHWVLSAMKGLANWPKYDASQPSYSGFERDVFKTVSDYFYSLPRPILTSEYYKLFVNILGLLQPQLEQVAIEALQLCTLFLPPASRRKLQLLMRMISRMSQNMDLPRLHDAIATHTLMAHMFSHCVLGCKEEMDLDELLATRLVSFLMDHHQEILQVPVYLQNAVQDHIAYLRKVQIT